Protein AF-A0A7S0MTF5-F1 (afdb_monomer)

Organism: NCBI:txid233186

Nearest PDB structures (foldseek):
  6c4k-assembly1_B  TM=4.631E-01  e=1.763E+00  Homo sapiens
  2vsh-assembly1_B  TM=5.149E-01  e=5.312E+00  Streptococcus pneumoniae
  8qc8-assembly2_D  TM=3.389E-01  e=4.996E+00  Paenarthrobacter ureafaciens

Secondary structure (DSSP, 8-state):
-----------------------------------------------------PPPPPPP------PPPPPPPP-----GGG---------PPP---EEEEEEE--HHHHHHHHTHHHHTTSHHHHHTTSHHHHHHHHHHHHHHTTT--PPPTTT-EEEEEEETTT--EEEEEE---SGGGGSTTTT-TT-S-SS-GGG----S-HHHHS--BTTB---EEEEEES--BTTB-TTS-HHHHHHHHHHTTT---SEEEEE-SS---HHHHHHHS-TTTTTTEEEE-SPPP-STT-TT-HHHHHHHH--TTSEEEEEE---

Foldseek 3Di:
DDDDDDDDYDDDDDDDDDDDDDDDDDDDDDDDDPDDPPPPPPDDDDDDDDDDDDDDDDDDDDDDDDDDDDPDDDDDDDDPPPPDDPDPPPPPPPFKAKAWDDKFAALVLCVCVVCVVPCVVPVLVVLVVCVVVLVVLLVLLVCLLVVRDDHDSNFWIWIWIATPPPRDIDIDTFGRPRPLSQASCLNPPPDPDNHDPSSGRDDLCQVVNQTDDPVDDAFEEEEAAAQPACQQDPNGRPNVCVVVSVVSSVHDHQAYAHEHCDDDDVCVRVVPDDPVCVVRYHYHNHHQDCDPPDPRHVVVVCVVPHDSNYHYHYHDDDD

Structure (mmCIF, N/CA/C/O backbone):
data_AF-A0A7S0MTF5-F1
#
_entry.id   AF-A0A7S0MTF5-F1
#
loop_
_atom_site.group_PDB
_atom_site.id
_atom_site.type_symbol
_atom_site.label_atom_id
_atom_site.label_alt_id
_atom_site.label_comp_id
_atom_site.label_asym_id
_atom_site.label_entity_id
_atom_site.label_seq_id
_atom_site.pdbx_PDB_ins_code
_atom_site.Cartn_x
_atom_site.Cartn_y
_atom_site.Cartn_z
_atom_site.occupancy
_atom_site.B_iso_or_equiv
_atom_site.auth_seq_id
_atom_site.auth_comp_id
_atom_site.auth_asym_id
_atom_site.auth_atom_id
_atom_site.pdbx_PDB_model_num
ATOM 1 N N . GLY A 1 1 ? -26.355 19.391 -62.857 1.00 40.41 1 GLY A N 1
ATOM 2 C CA . GLY A 1 1 ? -26.181 20.230 -64.056 1.00 40.41 1 GLY A CA 1
ATOM 3 C C . GLY A 1 1 ? -25.438 21.492 -63.674 1.00 40.41 1 GLY A C 1
ATOM 4 O O . GLY A 1 1 ? -25.658 21.986 -62.579 1.00 40.41 1 GLY A O 1
ATOM 5 N N . MET A 1 2 ? -24.555 21.958 -64.554 1.00 37.41 2 MET A N 1
ATOM 6 C CA . MET A 1 2 ? -23.872 23.265 -64.533 1.00 37.41 2 MET A CA 1
ATOM 7 C C . MET A 1 2 ? -24.877 24.436 -64.407 1.00 37.41 2 MET A C 1
ATOM 9 O O . MET A 1 2 ? -25.925 24.360 -65.042 1.00 37.41 2 MET A O 1
ATOM 13 N N . LEU A 1 3 ? -24.685 25.450 -63.541 1.00 37.62 3 LEU A N 1
ATOM 14 C CA . LEU A 1 3 ? -24.075 26.805 -63.744 1.00 37.62 3 LEU A CA 1
ATOM 15 C C . LEU A 1 3 ? -24.845 27.809 -62.815 1.00 37.62 3 LEU A C 1
ATOM 17 O O . LEU A 1 3 ? -25.847 27.373 -62.244 1.00 37.62 3 LEU A O 1
ATOM 21 N N . PRO A 1 4 ? -24.516 29.125 -62.687 1.00 60.38 4 PRO A N 1
ATOM 22 C CA . PRO A 1 4 ? -23.358 29.886 -63.185 1.00 60.38 4 PRO A CA 1
ATOM 23 C C . PRO A 1 4 ? -22.626 30.791 -62.155 1.00 60.38 4 PRO A C 1
ATOM 25 O O . PRO A 1 4 ? -23.078 31.053 -61.046 1.00 60.38 4 PRO A O 1
ATOM 28 N N . THR A 1 5 ? -21.503 31.353 -62.611 1.00 52.09 5 THR A N 1
ATOM 29 C CA . THR A 1 5 ? -20.713 32.453 -62.017 1.00 52.09 5 THR A CA 1
ATOM 30 C C . THR A 1 5 ? -20.996 33.824 -62.661 1.00 52.09 5 THR A C 1
ATOM 32 O O . THR A 1 5 ? -21.106 33.863 -63.883 1.00 52.09 5 THR A O 1
ATOM 35 N N . THR A 1 6 ? -20.886 34.936 -61.912 1.00 41.31 6 THR A N 1
ATOM 36 C CA . THR A 1 6 ? -20.426 36.290 -62.364 1.00 41.31 6 THR A CA 1
ATOM 37 C C . THR A 1 6 ? -20.108 37.153 -61.120 1.00 41.31 6 THR A C 1
ATOM 39 O O . THR A 1 6 ? -20.891 37.114 -60.181 1.00 41.31 6 THR A O 1
ATOM 42 N N . LYS A 1 7 ? -18.911 37.755 -60.943 1.00 38.19 7 LYS A N 1
ATOM 43 C CA . LYS A 1 7 ? -18.391 39.050 -61.488 1.00 38.19 7 LYS A CA 1
ATOM 44 C C . LYS A 1 7 ? -19.204 40.292 -61.036 1.00 38.19 7 LYS A C 1
ATOM 46 O O . LYS A 1 7 ? -20.419 40.232 -61.118 1.00 38.19 7 LYS A O 1
ATOM 51 N N . ASN A 1 8 ? -18.644 41.460 -60.661 1.00 34.56 8 ASN A N 1
ATOM 52 C CA . ASN A 1 8 ? -17.245 41.942 -60.552 1.00 34.56 8 ASN A CA 1
ATOM 53 C C . ASN A 1 8 ? -17.157 43.313 -59.808 1.00 34.56 8 ASN A C 1
ATOM 55 O O . ASN A 1 8 ? -18.096 44.095 -59.906 1.00 34.56 8 ASN A O 1
ATOM 59 N N . GLY A 1 9 ? -15.973 43.668 -59.268 1.00 30.77 9 GLY A N 1
ATOM 60 C CA . GLY A 1 9 ? -15.502 45.063 -59.044 1.00 30.77 9 GLY A CA 1
ATOM 61 C C . GLY A 1 9 ? -15.713 45.680 -57.641 1.00 30.77 9 GLY A C 1
ATOM 62 O O . GLY A 1 9 ? -16.618 45.267 -56.933 1.00 30.77 9 GLY A O 1
ATOM 63 N N . ALA A 1 10 ? -14.938 46.681 -57.182 1.00 33.41 10 ALA A N 1
ATOM 64 C CA . ALA A 1 10 ? -13.683 47.287 -57.680 1.00 33.41 10 ALA A CA 1
ATOM 65 C C . ALA A 1 10 ? -13.014 48.178 -56.582 1.00 33.41 10 ALA A C 1
ATOM 67 O O . ALA A 1 10 ? -13.648 48.445 -55.568 1.00 33.41 10 ALA A O 1
ATOM 68 N N . MET A 1 11 ? -11.807 48.717 -56.856 1.00 33.47 11 MET A N 1
ATOM 69 C CA . MET A 1 11 ? -10.988 49.658 -56.032 1.00 33.47 11 MET A CA 1
ATOM 70 C C . MET A 1 11 ? -10.240 49.041 -54.820 1.00 33.47 11 MET A C 1
ATOM 72 O O . MET A 1 11 ? -10.756 48.143 -54.174 1.00 33.47 11 MET A O 1
ATOM 76 N N . GLY A 1 12 ? -9.016 49.467 -54.458 1.00 30.56 12 GLY A N 1
ATOM 77 C CA . GLY A 1 12 ? -8.122 50.460 -55.082 1.00 30.56 12 GLY A CA 1
ATOM 78 C C . GLY A 1 12 ? -6.742 50.583 -54.385 1.00 30.56 12 GLY A C 1
ATOM 79 O O . GLY A 1 12 ? -6.582 50.164 -53.249 1.00 30.56 12 GLY A O 1
ATOM 80 N N . LEU A 1 13 ? -5.767 51.140 -55.118 1.00 32.72 13 LEU A N 1
ATOM 81 C CA . LEU A 1 13 ? -4.336 51.409 -54.829 1.00 32.72 13 LEU A CA 1
ATOM 82 C C . LEU A 1 13 ? -3.855 51.645 -53.371 1.00 32.72 13 LEU A C 1
ATOM 84 O O . LEU A 1 13 ? -4.470 52.392 -52.619 1.00 32.72 13 LEU A O 1
ATOM 88 N N . GLY A 1 14 ? -2.612 51.204 -53.090 1.00 30.36 14 GLY A N 1
ATOM 89 C CA . GLY A 1 14 ? -1.784 51.686 -51.967 1.00 30.36 14 GLY A CA 1
ATOM 90 C C . GLY A 1 14 ? -0.355 51.101 -51.901 1.00 30.36 14 GLY A C 1
ATOM 91 O O . GLY A 1 14 ? -0.141 50.077 -51.263 1.00 30.36 14 GLY A O 1
ATOM 92 N N . PHE A 1 15 ? 0.631 51.758 -52.534 1.00 30.20 15 PHE A N 1
ATOM 93 C CA . PHE A 1 15 ? 2.072 51.631 -52.196 1.00 30.20 15 PHE A CA 1
ATOM 94 C C .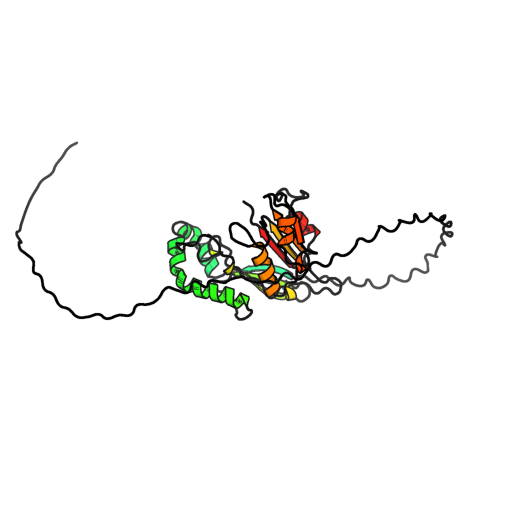 PHE A 1 15 ? 2.350 52.389 -50.856 1.00 30.20 15 PHE A C 1
ATOM 96 O O . PHE A 1 15 ? 1.457 53.088 -50.390 1.00 30.20 15 PHE A O 1
ATOM 103 N N . LEU A 1 16 ? 3.501 52.374 -50.158 1.00 29.88 16 LEU A N 1
ATOM 104 C CA . LEU A 1 16 ? 4.924 52.218 -50.520 1.00 29.88 16 LEU A CA 1
ATOM 105 C C . LEU A 1 16 ? 5.774 51.993 -49.225 1.00 29.88 16 LEU A C 1
ATOM 107 O O . LEU A 1 16 ? 5.382 52.506 -48.188 1.00 29.88 16 LEU A O 1
ATOM 111 N N . VAL A 1 17 ? 6.938 51.321 -49.324 1.00 29.31 17 VAL A N 1
ATOM 112 C CA . VAL A 1 17 ? 8.216 51.492 -48.552 1.00 29.31 17 VAL A CA 1
ATOM 113 C C . VAL A 1 17 ? 8.210 51.720 -47.014 1.00 29.31 17 VAL A C 1
ATOM 115 O O . VAL A 1 17 ? 7.578 52.623 -46.484 1.00 29.31 17 VAL A O 1
ATOM 118 N N . GLY A 1 18 ? 9.054 50.960 -46.297 1.00 28.09 18 GLY A N 1
ATOM 119 C CA . GLY A 1 18 ? 9.317 51.128 -44.853 1.00 28.09 18 GLY A CA 1
ATOM 120 C C . GLY A 1 18 ? 10.538 51.999 -44.502 1.00 28.09 18 GLY A C 1
ATOM 121 O O . GLY A 1 18 ? 11.214 52.528 -45.381 1.00 28.09 18 GLY A O 1
ATOM 122 N N . ALA A 1 19 ? 10.854 52.102 -43.204 1.00 28.81 19 ALA A N 1
ATOM 123 C CA . ALA A 1 19 ? 12.067 52.753 -42.697 1.00 28.81 19 ALA A CA 1
ATOM 124 C C . ALA A 1 19 ? 12.566 52.129 -41.377 1.00 28.81 19 ALA A C 1
ATOM 126 O O . ALA A 1 19 ? 11.789 51.606 -40.581 1.00 28.81 19 ALA A O 1
ATOM 127 N N . ILE A 1 20 ? 13.881 52.211 -41.171 1.00 33.41 20 ILE A N 1
ATOM 128 C CA . ILE A 1 20 ? 14.635 51.764 -39.989 1.00 33.41 20 ILE A CA 1
ATOM 129 C C . ILE A 1 20 ? 14.658 52.887 -38.940 1.00 33.41 20 ILE A C 1
ATOM 131 O O . ILE A 1 20 ? 14.814 54.046 -39.318 1.00 33.41 20 ILE A O 1
ATOM 135 N N . SER A 1 21 ? 14.636 52.564 -37.640 1.00 28.53 21 SER A N 1
ATOM 136 C CA . SER A 1 21 ? 15.358 53.365 -36.635 1.00 28.53 21 SER A CA 1
ATOM 137 C C . SER A 1 21 ? 15.678 52.566 -35.366 1.00 28.53 21 SER A C 1
ATOM 139 O O . SER A 1 21 ? 14.958 51.634 -35.011 1.00 28.53 21 SER A O 1
ATOM 141 N N . THR A 1 22 ? 16.767 52.941 -34.694 1.00 35.00 22 THR A N 1
ATOM 142 C CA . THR A 1 22 ? 17.455 52.167 -33.646 1.00 35.00 22 THR A CA 1
ATOM 143 C C . THR A 1 22 ? 17.743 53.044 -32.426 1.00 35.00 22 THR A C 1
ATOM 145 O O . THR A 1 22 ? 18.174 54.177 -32.607 1.00 35.00 22 THR A O 1
ATOM 148 N N . CYS A 1 23 ? 17.603 52.498 -31.210 1.00 25.69 23 CYS A N 1
ATOM 149 C CA . CYS A 1 23 ? 18.418 52.797 -30.012 1.00 25.69 23 CYS A CA 1
ATOM 150 C C . CYS A 1 23 ? 18.055 51.760 -28.919 1.00 25.69 23 CYS A C 1
ATOM 152 O O . CYS A 1 23 ? 16.872 51.554 -28.673 1.00 25.69 23 CYS A O 1
ATOM 154 N N . LEU A 1 24 ? 18.967 50.937 -28.368 1.00 32.72 24 LEU A N 1
ATOM 155 C CA . LEU A 1 24 ? 20.030 51.279 -27.390 1.00 32.72 24 LEU A CA 1
ATOM 156 C C . LEU A 1 24 ? 19.425 52.051 -26.200 1.00 32.72 24 LEU A C 1
ATOM 158 O O . LEU A 1 24 ? 18.904 53.138 -26.396 1.00 32.72 24 LEU A O 1
ATOM 162 N N . LEU A 1 25 ? 19.404 51.575 -24.953 1.00 29.69 25 LEU A N 1
ATOM 163 C CA . LEU A 1 25 ? 20.426 50.919 -24.112 1.00 29.69 25 LEU A CA 1
ATOM 164 C C . LEU A 1 25 ? 19.712 49.947 -23.119 1.00 29.69 25 LEU A C 1
ATOM 166 O O . LEU A 1 25 ? 18.500 50.055 -22.975 1.00 29.69 25 LEU A O 1
ATOM 170 N N . LEU A 1 26 ? 20.317 49.004 -22.375 1.00 27.89 26 LEU A N 1
ATOM 171 C CA . LEU A 1 26 ? 21.710 48.562 -22.146 1.00 27.89 26 LEU A CA 1
ATOM 172 C C . LEU A 1 26 ? 21.702 47.084 -21.637 1.00 27.89 26 LEU A C 1
ATOM 174 O O . LEU A 1 26 ? 20.641 46.507 -21.424 1.00 27.89 26 LEU A O 1
ATOM 178 N N . SER A 1 27 ? 22.875 46.492 -21.378 1.00 31.62 27 SER A N 1
ATOM 179 C CA . SER A 1 27 ? 23.091 45.307 -20.513 1.00 31.62 27 SER A CA 1
ATOM 180 C C . SER A 1 27 ? 24.159 45.681 -19.470 1.00 31.62 27 SER A C 1
ATOM 182 O O . SER A 1 27 ? 24.967 46.564 -19.772 1.00 31.62 27 SER A O 1
ATOM 184 N N . PRO A 1 28 ? 24.200 45.080 -18.263 1.00 43.66 28 PRO A N 1
ATOM 185 C CA . PRO A 1 28 ? 25.210 44.031 -18.064 1.00 43.66 28 PRO A CA 1
ATOM 186 C C . PRO A 1 28 ? 24.819 42.856 -17.141 1.00 43.66 28 PRO A C 1
ATOM 188 O O . PRO A 1 28 ? 24.126 43.021 -16.146 1.00 43.66 28 PRO A O 1
ATOM 191 N N . TYR A 1 29 ? 25.408 41.696 -17.452 1.00 30.03 29 TYR A N 1
ATOM 192 C CA . TYR A 1 29 ? 25.910 40.650 -16.543 1.00 30.03 29 TYR A CA 1
ATOM 193 C C . TYR A 1 29 ? 25.164 40.334 -15.228 1.00 30.03 29 TYR A C 1
ATOM 195 O O . TYR A 1 29 ? 25.362 41.004 -14.221 1.00 30.03 29 TYR A O 1
ATOM 203 N N . PHE A 1 30 ? 24.587 39.129 -15.169 1.00 30.73 30 PHE A N 1
ATOM 204 C CA . PHE A 1 30 ? 25.082 38.122 -14.219 1.00 30.73 30 PHE A CA 1
ATOM 205 C C . PHE A 1 30 ? 25.121 36.736 -14.883 1.00 30.73 30 PHE A C 1
ATOM 207 O O . PHE A 1 30 ? 24.139 36.270 -15.453 1.00 30.73 30 PHE A O 1
ATOM 214 N N . LEU A 1 31 ? 26.300 36.114 -14.847 1.00 32.94 31 LEU A N 1
ATOM 215 C CA . LEU A 1 31 ? 26.559 34.716 -15.207 1.00 32.94 31 LEU A CA 1
ATOM 216 C C . LEU A 1 31 ? 26.814 33.923 -13.911 1.00 32.94 31 LEU A C 1
ATOM 218 O O . LEU A 1 31 ? 27.098 34.535 -12.883 1.00 32.94 31 LEU A O 1
ATOM 222 N N . TYR A 1 32 ? 26.860 32.590 -14.035 1.00 33.84 32 TYR A N 1
ATOM 223 C CA . TYR A 1 32 ? 27.231 31.578 -13.024 1.00 33.84 32 TYR A CA 1
ATOM 224 C C . TYR A 1 32 ? 26.133 31.147 -12.016 1.00 33.84 32 TYR A C 1
ATOM 226 O O . TYR A 1 32 ? 25.388 31.988 -11.524 1.00 33.84 32 TYR A O 1
ATOM 234 N N . PRO A 1 33 ? 26.118 29.858 -11.597 1.00 41.88 33 PRO A N 1
ATOM 235 C CA . PRO A 1 33 ? 26.436 28.693 -12.437 1.00 41.88 33 PRO A CA 1
ATOM 236 C C . PRO A 1 33 ? 25.587 27.434 -12.201 1.00 41.88 33 PRO A C 1
ATOM 238 O O . PRO A 1 33 ? 25.188 27.099 -11.089 1.00 41.88 33 PRO A O 1
ATOM 241 N N . SER A 1 34 ? 25.503 26.616 -13.245 1.00 40.75 34 SER A N 1
ATOM 242 C CA . SER A 1 34 ? 25.328 25.171 -13.128 1.00 40.75 34 SER A CA 1
ATOM 243 C C . SER A 1 34 ? 26.665 24.491 -12.783 1.00 40.75 34 SER A C 1
ATOM 245 O O . SER A 1 34 ? 27.466 24.234 -13.676 1.00 40.75 34 SER A O 1
ATOM 247 N N . SER A 1 35 ? 26.901 24.171 -11.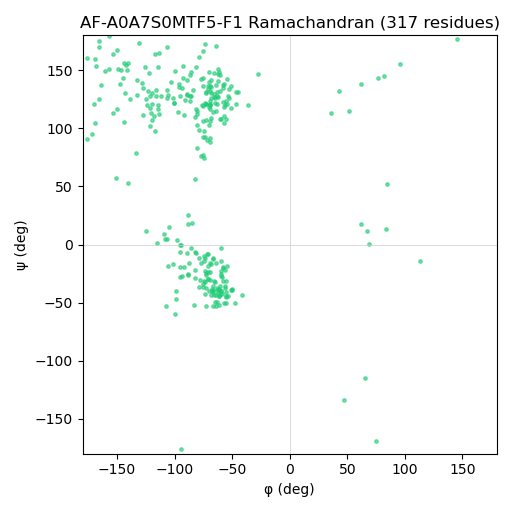502 1.00 34.03 35 SER A N 1
ATOM 248 C CA . SER A 1 35 ? 27.851 23.116 -11.087 1.00 34.03 35 SER A CA 1
ATOM 249 C C . SER A 1 35 ? 27.788 22.801 -9.581 1.00 34.03 35 SER A C 1
ATOM 251 O O . SER A 1 35 ? 28.512 23.408 -8.795 1.00 34.03 35 SER A O 1
ATOM 253 N N . ILE A 1 36 ? 27.016 21.784 -9.187 1.00 35.56 36 ILE A N 1
ATOM 254 C CA . ILE A 1 36 ? 27.388 20.904 -8.063 1.00 35.56 36 ILE A CA 1
ATOM 255 C C . ILE A 1 36 ? 27.156 19.462 -8.523 1.00 35.56 36 ILE A C 1
ATOM 257 O O . ILE A 1 36 ? 26.153 18.830 -8.208 1.00 35.56 36 ILE A O 1
ATOM 261 N N . ALA A 1 37 ? 28.107 18.946 -9.303 1.00 34.25 37 ALA A N 1
ATOM 262 C CA . ALA A 1 37 ? 28.309 17.508 -9.375 1.00 34.25 37 ALA A CA 1
ATOM 263 C C . ALA A 1 37 ? 28.989 17.101 -8.060 1.00 34.25 37 ALA A C 1
ATOM 265 O O . ALA A 1 37 ? 30.191 17.295 -7.889 1.00 34.25 37 ALA A O 1
ATOM 266 N N . GLY A 1 38 ? 28.194 16.622 -7.103 1.00 28.66 38 GLY A N 1
ATOM 267 C CA . GLY A 1 38 ? 28.700 16.055 -5.858 1.00 28.66 38 GLY A CA 1
ATOM 268 C C . GLY A 1 38 ? 29.350 14.705 -6.134 1.00 28.66 38 GLY A C 1
ATOM 269 O O . GLY A 1 38 ? 28.681 13.678 -6.098 1.00 28.66 38 GLY A O 1
ATOM 270 N N . GLU A 1 39 ? 30.648 14.710 -6.426 1.00 32.06 39 GLU A N 1
ATOM 271 C CA . GLU A 1 39 ? 31.458 13.502 -6.566 1.00 32.06 39 GLU A CA 1
ATOM 272 C C . GLU A 1 39 ? 31.618 12.834 -5.187 1.00 32.06 39 GLU A C 1
ATOM 274 O O . GLU A 1 39 ? 32.549 13.123 -4.433 1.00 32.06 39 GLU A O 1
ATOM 279 N N . ILE A 1 40 ? 30.669 11.963 -4.821 1.00 33.44 40 ILE A N 1
ATOM 280 C CA . ILE A 1 40 ? 30.758 11.152 -3.600 1.00 33.44 40 ILE A CA 1
ATOM 281 C C . ILE A 1 40 ? 31.804 10.059 -3.833 1.00 33.44 40 ILE A C 1
ATOM 283 O O . ILE A 1 40 ? 31.517 8.970 -4.334 1.00 33.44 40 ILE A O 1
ATOM 287 N N . THR A 1 41 ? 33.040 10.361 -3.449 1.00 30.95 41 THR A N 1
ATOM 288 C CA . THR A 1 41 ? 34.150 9.411 -3.415 1.00 30.95 41 THR A CA 1
ATOM 289 C C . THR A 1 41 ? 33.936 8.383 -2.301 1.00 30.95 41 THR A C 1
ATOM 291 O O . THR A 1 41 ? 34.336 8.563 -1.152 1.00 30.95 41 THR A O 1
ATOM 294 N N . HIS A 1 42 ? 33.301 7.262 -2.648 1.00 35.34 42 HIS A N 1
ATOM 295 C CA . HIS A 1 42 ? 33.187 6.092 -1.775 1.00 35.34 42 HIS A CA 1
ATOM 296 C C . HIS A 1 42 ? 34.521 5.326 -1.687 1.00 35.34 42 HIS A C 1
ATOM 298 O O . HIS A 1 42 ? 34.684 4.241 -2.238 1.00 35.34 42 HIS A O 1
ATOM 304 N N . ASP A 1 43 ? 35.475 5.895 -0.951 1.00 34.25 43 ASP A N 1
ATOM 305 C CA . ASP A 1 43 ? 36.752 5.268 -0.602 1.00 34.25 43 ASP A CA 1
ATOM 306 C C . ASP A 1 43 ? 37.115 5.729 0.827 1.00 34.25 43 ASP A C 1
ATOM 308 O O . ASP A 1 43 ? 37.430 6.886 1.075 1.00 34.25 43 ASP A O 1
ATOM 312 N N . THR A 1 44 ? 37.008 4.931 1.889 1.00 32.88 44 THR A N 1
ATOM 313 C CA . THR A 1 44 ? 37.719 3.663 2.078 1.00 32.88 44 THR A CA 1
ATOM 314 C C . THR A 1 44 ? 37.127 2.910 3.282 1.00 32.88 44 THR A C 1
ATOM 316 O O . THR A 1 44 ? 37.439 3.222 4.435 1.00 32.88 44 THR A O 1
ATOM 319 N N . PHE A 1 45 ? 36.331 1.854 3.070 1.00 33.41 45 PHE A N 1
ATOM 320 C CA . PHE A 1 45 ? 36.032 0.926 4.170 1.00 33.41 45 PHE A CA 1
ATOM 321 C C . PHE A 1 45 ? 37.201 -0.050 4.342 1.00 33.41 45 PHE A C 1
ATOM 323 O O . PHE A 1 45 ? 37.390 -0.987 3.563 1.00 33.41 45 PHE A O 1
ATOM 330 N N . LYS A 1 46 ? 38.027 0.197 5.365 1.00 34.66 46 LYS A N 1
ATOM 331 C CA . LYS A 1 46 ? 39.175 -0.653 5.708 1.00 34.66 46 LYS A CA 1
ATOM 332 C C . LYS A 1 46 ? 38.717 -2.094 5.938 1.00 34.66 46 LYS A C 1
ATOM 334 O O . LYS A 1 46 ? 37.964 -2.369 6.870 1.00 34.66 46 LYS A O 1
ATOM 339 N N . LYS A 1 47 ? 39.246 -3.024 5.136 1.00 37.28 47 LYS A N 1
ATOM 340 C CA . LYS A 1 47 ? 39.154 -4.464 5.402 1.00 37.28 47 LYS A CA 1
ATOM 341 C C . LYS A 1 47 ? 39.818 -4.767 6.748 1.00 37.28 47 LYS A C 1
ATOM 343 O O . LYS A 1 47 ? 41.043 -4.733 6.849 1.00 37.28 47 LYS A O 1
ATOM 348 N N . SER A 1 48 ? 39.015 -5.077 7.761 1.00 34.97 48 SER A N 1
ATOM 349 C CA . SER A 1 48 ? 39.502 -5.744 8.972 1.00 34.97 48 SER A CA 1
ATOM 350 C C . SER A 1 48 ? 39.705 -7.237 8.661 1.00 34.97 48 SER A C 1
ATOM 352 O O . SER A 1 48 ? 38.932 -7.788 7.871 1.00 34.97 48 SER A O 1
ATOM 354 N N . PRO A 1 49 ? 40.749 -7.901 9.188 1.00 40.12 49 PRO A N 1
ATOM 355 C CA . PRO A 1 49 ? 41.106 -9.249 8.760 1.00 40.12 49 PRO A CA 1
ATOM 356 C C . PRO A 1 49 ? 40.085 -10.300 9.207 1.00 40.12 49 PRO A C 1
ATOM 358 O O . PRO A 1 49 ? 39.603 -10.293 10.338 1.00 40.12 49 PRO A O 1
ATOM 361 N N . VAL A 1 50 ? 39.809 -11.247 8.308 1.00 36.19 50 VAL A N 1
ATOM 362 C CA . VAL A 1 50 ? 39.008 -12.443 8.587 1.00 36.19 50 VAL A CA 1
ATOM 363 C C . VAL A 1 50 ? 39.736 -13.299 9.622 1.00 36.19 50 VAL A C 1
ATOM 365 O O . VAL A 1 50 ? 40.800 -13.850 9.337 1.00 36.19 50 VAL A O 1
ATOM 368 N N . ALA A 1 51 ? 39.152 -13.442 10.810 1.00 37.31 51 ALA A N 1
ATOM 369 C CA . ALA A 1 51 ? 39.580 -14.452 11.765 1.00 37.31 51 ALA A CA 1
ATOM 370 C C . ALA A 1 51 ? 39.182 -15.839 11.236 1.00 37.31 51 ALA A C 1
ATOM 372 O O . ALA A 1 51 ? 37.999 -16.126 11.048 1.00 37.31 51 ALA A O 1
ATOM 373 N N . GLN A 1 52 ? 40.170 -16.701 10.993 1.00 37.31 52 GLN A N 1
ATOM 374 C CA . GLN A 1 52 ? 39.926 -18.114 10.718 1.00 37.31 52 GLN A CA 1
ATOM 375 C C . GLN A 1 52 ? 39.416 -18.783 11.998 1.00 37.31 52 GLN A C 1
ATOM 377 O O . GLN A 1 52 ? 40.186 -18.991 12.935 1.00 37.31 52 GLN A O 1
ATOM 382 N N . ILE A 1 53 ? 38.132 -19.140 12.035 1.00 39.47 53 ILE A N 1
ATOM 383 C CA . ILE A 1 53 ? 37.620 -20.069 13.044 1.00 39.47 53 ILE A CA 1
ATOM 384 C C . ILE A 1 53 ? 37.962 -21.479 12.560 1.00 39.47 53 ILE A C 1
ATOM 386 O O . ILE A 1 53 ? 37.510 -21.913 11.500 1.00 39.47 53 ILE A O 1
ATOM 390 N N . ALA A 1 54 ? 38.829 -22.156 13.312 1.00 37.34 54 ALA A N 1
ATOM 391 C CA . ALA A 1 54 ? 39.203 -23.540 13.057 1.00 37.34 54 ALA A CA 1
ATOM 392 C C . ALA A 1 54 ? 37.995 -24.470 13.258 1.00 37.34 54 ALA A C 1
ATOM 394 O O . ALA A 1 54 ? 37.127 -24.202 14.086 1.00 37.34 54 ALA A O 1
ATOM 395 N N . GLY A 1 55 ? 37.937 -25.555 12.484 1.00 39.62 55 GLY A N 1
ATOM 396 C CA . GLY A 1 55 ? 36.794 -26.464 12.500 1.00 39.62 55 GLY A CA 1
ATOM 397 C C . GLY A 1 55 ? 36.684 -27.269 13.794 1.00 39.62 55 GLY A C 1
ATOM 398 O O . GLY A 1 55 ? 37.670 -27.842 14.259 1.00 39.62 55 GLY A O 1
ATOM 399 N N . GLU A 1 56 ? 35.464 -27.379 14.313 1.00 38.16 56 GLU A N 1
ATOM 400 C CA . GLU A 1 56 ? 35.108 -28.365 15.331 1.00 38.16 56 GLU A CA 1
ATOM 401 C C . GLU A 1 56 ? 34.474 -29.600 14.676 1.00 38.16 56 GLU A C 1
ATOM 403 O O . GLU A 1 56 ? 33.692 -29.512 13.727 1.00 38.16 56 GLU A O 1
ATOM 408 N N . SER A 1 57 ? 34.876 -30.772 15.164 1.00 48.88 57 SER A N 1
ATOM 409 C CA . SER A 1 57 ? 34.462 -32.079 14.649 1.00 48.88 57 SER A CA 1
ATOM 410 C C . SER A 1 57 ? 33.024 -32.409 15.080 1.00 48.88 57 SER A C 1
ATOM 412 O O . SER A 1 57 ? 32.666 -32.103 16.220 1.00 48.88 57 SER A O 1
ATOM 414 N N . PRO A 1 58 ? 32.195 -33.071 14.248 1.00 46.28 58 PRO A N 1
ATOM 415 C CA . PRO A 1 58 ? 30.847 -33.455 14.652 1.00 46.28 58 PRO A CA 1
ATOM 416 C C . PRO A 1 58 ? 30.884 -34.453 15.818 1.00 46.28 58 PRO A C 1
ATOM 418 O O . PRO A 1 58 ? 31.451 -35.544 15.714 1.00 46.28 58 PRO A O 1
ATOM 421 N N . ALA A 1 59 ? 30.254 -34.079 16.933 1.00 41.66 59 ALA A N 1
ATOM 422 C CA . ALA A 1 59 ? 30.074 -34.960 18.079 1.00 41.66 59 ALA A CA 1
ATOM 423 C C . ALA A 1 59 ? 29.197 -36.167 17.702 1.00 41.66 59 ALA A C 1
ATOM 425 O O . ALA A 1 59 ? 28.182 -36.030 17.017 1.00 41.66 59 ALA A O 1
ATOM 426 N N . ALA A 1 60 ? 29.589 -37.358 18.158 1.00 44.47 60 ALA A N 1
ATOM 427 C CA . ALA A 1 60 ? 28.878 -38.591 17.848 1.00 44.47 60 ALA A CA 1
ATOM 428 C C . ALA A 1 60 ? 27.465 -38.595 18.455 1.00 44.47 60 ALA A C 1
ATOM 430 O O . ALA A 1 60 ? 27.289 -38.438 19.664 1.00 44.47 60 ALA A O 1
ATOM 431 N N . MET A 1 61 ? 26.463 -38.828 17.608 1.00 39.03 61 MET A N 1
ATOM 432 C CA . MET A 1 61 ? 25.062 -38.941 18.004 1.00 39.03 61 MET A CA 1
ATOM 433 C C . MET A 1 61 ? 24.853 -40.247 18.787 1.00 39.03 61 MET A C 1
ATOM 435 O O . MET A 1 61 ? 24.813 -41.330 18.202 1.00 39.03 61 MET A O 1
ATOM 439 N N . GLN A 1 62 ? 24.752 -40.164 20.117 1.00 49.06 62 GLN A N 1
ATOM 440 C CA . GLN A 1 62 ? 24.429 -41.328 20.944 1.00 49.06 62 GLN A CA 1
ATOM 441 C C . GLN A 1 62 ? 22.979 -41.761 20.707 1.00 49.06 62 GLN A C 1
ATOM 443 O O . GLN A 1 62 ? 22.037 -41.011 20.960 1.00 49.06 62 GLN A O 1
ATOM 448 N N . VAL A 1 63 ? 22.809 -42.998 20.241 1.00 45.97 63 VAL A N 1
ATOM 449 C CA . VAL A 1 63 ? 21.504 -43.655 20.139 1.00 45.97 63 VAL A CA 1
ATOM 450 C C . VAL A 1 63 ? 21.050 -44.028 21.549 1.00 45.97 63 VAL A C 1
ATOM 452 O O . VAL A 1 63 ? 21.596 -44.949 22.155 1.00 45.97 63 VAL A O 1
ATOM 455 N N . LEU A 1 64 ? 20.055 -43.310 22.072 1.00 48.53 64 LEU A N 1
ATOM 456 C CA . LEU A 1 64 ? 19.390 -43.671 23.322 1.00 48.53 64 LEU A CA 1
ATOM 457 C C . LEU A 1 64 ? 18.571 -44.950 23.114 1.00 48.53 64 LEU A C 1
ATOM 459 O O . LEU A 1 64 ? 17.703 -45.013 22.243 1.00 48.53 64 LEU A O 1
ATOM 463 N N . SER A 1 65 ? 18.852 -45.974 23.917 1.00 56.03 65 SER A N 1
ATOM 464 C CA . SER A 1 65 ? 18.078 -47.214 23.948 1.00 56.03 65 SER A CA 1
ATOM 465 C C . SER A 1 65 ? 16.688 -46.965 24.531 1.00 56.03 65 SER A C 1
ATOM 467 O O . SER A 1 65 ? 16.569 -46.399 25.615 1.00 56.03 65 SER A O 1
ATOM 469 N N . SER A 1 66 ? 15.647 -47.437 23.849 1.00 52.59 66 SER A N 1
ATOM 470 C CA . SER A 1 66 ? 14.272 -47.399 24.348 1.00 52.59 66 SER A CA 1
ATOM 471 C C . SER A 1 66 ? 14.103 -48.302 25.573 1.00 52.59 66 SER A C 1
ATOM 473 O O . SER A 1 66 ? 14.194 -49.527 25.449 1.00 52.59 66 SER A O 1
ATOM 475 N N . GLU A 1 67 ? 13.821 -47.716 26.735 1.00 66.12 67 GLU A N 1
ATOM 476 C CA . GLU A 1 67 ? 13.375 -48.470 27.909 1.00 66.12 67 GLU A CA 1
ATOM 477 C C . GLU A 1 67 ? 11.947 -49.020 27.703 1.00 66.12 67 GLU A C 1
ATOM 479 O O . GLU A 1 67 ? 11.147 -48.416 26.979 1.00 66.12 67 GLU A O 1
ATOM 484 N N . PRO A 1 68 ? 11.610 -50.183 28.293 1.00 61.72 68 PRO A N 1
ATOM 485 C CA . PRO A 1 68 ? 10.282 -50.772 28.169 1.00 61.72 68 PRO A CA 1
ATOM 486 C C . PRO A 1 68 ? 9.221 -49.933 28.894 1.00 61.72 68 PRO A C 1
ATOM 488 O O . PRO A 1 68 ? 9.402 -49.521 30.036 1.00 61.72 68 PRO A O 1
ATOM 491 N N . ILE A 1 69 ? 8.086 -49.725 28.225 1.00 62.78 69 ILE A N 1
ATOM 492 C CA . ILE A 1 69 ? 6.940 -48.980 28.758 1.00 62.78 69 ILE A CA 1
ATOM 493 C C . ILE A 1 69 ? 6.284 -49.786 29.889 1.00 62.78 69 ILE A C 1
ATOM 495 O O . ILE A 1 69 ? 5.824 -50.908 29.670 1.00 62.78 69 ILE A O 1
ATOM 499 N N . ASP A 1 70 ? 6.224 -49.191 31.080 1.00 69.56 70 ASP A N 1
ATOM 500 C CA . ASP A 1 70 ? 5.553 -49.739 32.265 1.00 69.56 70 ASP A CA 1
ATOM 501 C C . ASP A 1 70 ? 4.033 -49.879 32.004 1.00 69.56 70 ASP A C 1
ATOM 503 O O . ASP A 1 70 ? 3.411 -48.915 31.531 1.00 69.56 70 ASP A O 1
ATOM 507 N N . PRO A 1 71 ? 3.401 -51.051 32.233 1.00 68.19 71 PRO A N 1
ATOM 508 C CA . PRO A 1 71 ? 1.964 -51.229 32.035 1.00 68.19 71 PRO A CA 1
ATOM 509 C C . PRO A 1 71 ? 1.140 -50.207 32.826 1.00 68.19 71 PRO A C 1
ATOM 511 O O . PRO A 1 71 ? 1.223 -50.110 34.049 1.00 68.19 71 PRO A O 1
ATOM 514 N N . SER A 1 72 ? 0.295 -49.464 32.107 1.00 66.94 72 SER A N 1
ATOM 515 C CA . SER A 1 72 ? -0.503 -48.379 32.678 1.00 66.94 72 SER A CA 1
ATOM 516 C C . SER A 1 72 ? -1.385 -48.858 33.843 1.00 66.94 72 SER A C 1
ATOM 518 O O . SER A 1 72 ? -2.012 -49.918 33.735 1.00 66.94 72 SER A O 1
ATOM 520 N N . PRO A 1 73 ? -1.487 -48.083 34.941 1.00 72.81 73 PRO A N 1
ATOM 521 C CA . PRO A 1 73 ? -2.290 -48.470 36.095 1.00 72.81 73 PRO A CA 1
ATOM 522 C C . PRO A 1 73 ? -3.776 -48.614 35.724 1.00 72.81 73 PRO A C 1
ATOM 524 O O . PRO A 1 73 ? -4.270 -47.897 34.847 1.00 72.81 73 PRO A O 1
ATOM 527 N N . PRO A 1 74 ? -4.516 -49.522 36.389 1.00 68.69 74 PRO A N 1
ATOM 528 C CA . PRO A 1 74 ? -5.918 -49.768 36.083 1.00 68.69 74 PRO A CA 1
ATOM 529 C C . PRO A 1 74 ? -6.761 -48.505 36.287 1.00 68.69 74 PRO A C 1
ATOM 531 O O . PRO A 1 74 ? -6.678 -47.834 37.316 1.00 68.69 74 PRO A O 1
ATOM 534 N N . MET A 1 75 ? -7.594 -48.212 35.288 1.00 59.81 75 MET A N 1
ATOM 535 C CA . MET A 1 75 ? -8.453 -47.033 35.233 1.00 59.81 75 MET A CA 1
ATOM 536 C C . MET A 1 75 ? -9.433 -47.022 36.416 1.00 59.81 75 MET A C 1
ATOM 538 O O . MET A 1 75 ? -10.369 -47.821 36.468 1.00 59.81 75 MET A O 1
ATOM 542 N N . GLN A 1 76 ? -9.215 -46.123 37.379 1.00 70.88 76 GLN A N 1
ATOM 543 C CA . GLN A 1 76 ? -10.131 -45.946 38.503 1.00 70.88 76 GLN A CA 1
ATOM 544 C C . GLN A 1 76 ? -11.409 -45.254 38.021 1.00 70.88 76 GLN A C 1
ATOM 546 O O . GLN A 1 76 ? -11.367 -44.144 37.491 1.00 70.88 76 GLN A O 1
ATOM 551 N N . VAL A 1 77 ? -12.550 -45.915 38.214 1.00 66.75 77 VAL A N 1
ATOM 552 C CA . VAL A 1 77 ? -13.867 -45.354 37.901 1.00 66.75 77 VAL A CA 1
ATOM 553 C C . VAL A 1 77 ? -14.222 -44.332 38.979 1.00 66.75 77 VAL A C 1
ATOM 555 O O . VAL A 1 77 ? -14.527 -44.699 40.113 1.00 66.75 77 VAL A O 1
ATOM 558 N N . ILE A 1 78 ? -14.162 -43.047 38.629 1.00 65.94 78 ILE A N 1
ATOM 559 C CA . ILE A 1 78 ? -14.575 -41.954 39.515 1.00 65.94 78 ILE A CA 1
ATOM 560 C C . ILE A 1 78 ? -16.114 -41.955 39.602 1.00 65.94 78 ILE A C 1
ATOM 562 O O . ILE A 1 78 ? -16.765 -41.992 38.554 1.00 65.94 78 ILE A O 1
ATOM 566 N N . PRO A 1 79 ? -16.718 -41.912 40.807 1.00 72.62 79 PRO A N 1
ATOM 567 C CA . PRO A 1 79 ? -18.167 -41.806 40.958 1.00 72.62 79 PRO A CA 1
ATOM 568 C C . PRO A 1 79 ? -18.733 -40.559 40.266 1.00 72.62 79 PRO A C 1
ATOM 570 O O . PRO A 1 79 ? -18.226 -39.452 40.450 1.00 72.62 79 PRO A O 1
ATOM 573 N N . SER A 1 80 ? -19.827 -40.737 39.525 1.00 64.38 80 SER A N 1
ATOM 574 C CA . SER A 1 80 ? -20.561 -39.694 38.785 1.00 64.38 80 SER A CA 1
ATOM 575 C C . SER A 1 80 ? -21.107 -38.553 39.650 1.00 64.38 80 SER A C 1
ATOM 577 O O . SER A 1 80 ? -21.507 -37.513 39.135 1.00 64.38 80 SER A O 1
ATOM 579 N N . ASP A 1 81 ? -21.122 -38.753 40.962 1.00 65.50 81 ASP A N 1
ATOM 580 C CA . ASP A 1 81 ? -21.899 -37.965 41.915 1.00 65.50 81 ASP A CA 1
ATOM 581 C C . ASP A 1 81 ? -21.053 -36.834 42.544 1.00 65.50 81 ASP A C 1
ATOM 583 O O . ASP A 1 81 ? -21.540 -36.059 43.362 1.00 65.50 81 ASP A O 1
ATOM 587 N N . LEU A 1 82 ? -19.776 -36.741 42.145 1.00 54.09 82 LEU A N 1
ATOM 588 C CA . LEU A 1 82 ? -18.812 -35.694 42.510 1.00 54.09 82 LEU A CA 1
ATOM 589 C C . LEU A 1 82 ? -18.557 -34.691 41.368 1.00 54.09 82 LEU A C 1
ATOM 591 O O . LEU A 1 82 ? -17.579 -33.944 41.404 1.00 54.09 82 LEU A O 1
ATOM 595 N N . ILE A 1 83 ? -19.418 -34.668 40.346 1.00 62.19 83 ILE A N 1
ATOM 596 C CA . ILE A 1 83 ? -19.366 -33.660 39.282 1.00 62.19 83 ILE A CA 1
ATOM 597 C C . ILE A 1 83 ? -19.930 -32.345 39.841 1.00 62.19 83 ILE A C 1
ATOM 599 O O . ILE A 1 83 ? -21.137 -32.107 39.829 1.00 62.19 83 ILE A O 1
ATOM 603 N N . ASP A 1 84 ? -19.019 -31.523 40.363 1.00 67.62 84 ASP A N 1
ATOM 604 C CA . ASP A 1 84 ? -19.245 -30.140 40.798 1.00 67.62 84 ASP A CA 1
ATOM 605 C C . ASP A 1 84 ? -20.032 -29.369 39.711 1.00 67.62 84 ASP A C 1
ATOM 607 O O . ASP A 1 84 ? -19.671 -29.483 38.531 1.00 67.62 84 ASP A O 1
ATOM 611 N N . PRO A 1 85 ? -21.121 -28.633 40.036 1.00 69.06 85 PRO A N 1
ATOM 612 C CA . PRO A 1 85 ? -21.847 -27.816 39.064 1.00 69.06 85 PRO A CA 1
ATOM 613 C C . PRO A 1 85 ? -20.887 -26.974 38.226 1.00 69.06 85 PRO A C 1
ATOM 615 O O . PRO A 1 85 ? -20.130 -26.169 38.765 1.00 69.06 85 PRO A O 1
ATOM 618 N N . SER A 1 86 ? -20.950 -27.184 36.905 1.00 69.31 86 SER A N 1
ATOM 619 C CA . SER A 1 86 ? -20.007 -26.670 35.910 1.00 69.31 86 SER A CA 1
ATOM 620 C C . SER A 1 86 ? -19.504 -25.267 36.265 1.00 69.31 86 SER A C 1
ATOM 622 O O . SER A 1 86 ? -20.338 -24.356 36.355 1.00 69.31 86 SER A O 1
ATOM 624 N N . PRO A 1 87 ? -18.182 -25.061 36.448 1.00 73.75 87 PRO A N 1
ATOM 625 C CA . PRO A 1 87 ? -17.659 -23.750 36.805 1.00 73.75 87 PRO A CA 1
ATOM 626 C C . PRO A 1 87 ? -18.140 -22.717 35.780 1.00 73.75 87 PRO A C 1
ATOM 628 O O . PRO A 1 87 ? -18.250 -23.049 34.592 1.00 73.75 87 PRO A O 1
ATOM 631 N N . PRO A 1 88 ? -18.463 -21.484 36.218 1.00 73.94 88 PRO A N 1
ATOM 632 C CA . PRO A 1 88 ? -19.050 -20.477 35.348 1.00 73.94 88 PRO A CA 1
ATOM 633 C C . PRO A 1 88 ? -18.184 -20.326 34.105 1.00 73.94 88 PRO A C 1
ATOM 635 O O . PRO A 1 88 ? -16.975 -20.119 34.218 1.00 73.94 88 PRO A O 1
ATOM 638 N N . ILE A 1 89 ? -18.809 -20.469 32.931 1.00 71.00 89 ILE A N 1
ATOM 639 C CA . ILE A 1 89 ? -18.120 -20.392 31.644 1.00 71.00 89 ILE A CA 1
ATOM 640 C C . ILE A 1 89 ? -17.424 -19.034 31.594 1.00 71.00 89 ILE A C 1
ATOM 642 O O . ILE A 1 89 ? -18.075 -18.003 31.412 1.00 71.00 89 ILE A O 1
ATOM 646 N N . LEU A 1 90 ? -16.103 -19.049 31.780 1.00 69.38 90 LEU A N 1
ATOM 647 C CA . LEU A 1 90 ? -15.242 -17.901 31.550 1.00 69.38 90 LEU A CA 1
ATOM 648 C C . LEU A 1 90 ? -15.503 -17.467 30.114 1.00 69.38 90 LEU A C 1
ATOM 650 O O . LEU A 1 90 ? -15.154 -18.185 29.175 1.00 69.38 90 LEU A O 1
ATOM 654 N N . GLN A 1 91 ? -16.181 -16.328 29.956 1.00 68.19 91 GLN A N 1
ATOM 655 C CA . GLN A 1 91 ? -16.391 -15.732 28.648 1.00 68.19 91 GLN A CA 1
ATOM 656 C C . GLN A 1 91 ? -15.007 -15.520 28.048 1.00 68.19 91 GLN A C 1
ATOM 658 O O . GLN A 1 91 ? -14.220 -14.727 28.568 1.00 68.19 91 GLN A O 1
ATOM 663 N N . VAL A 1 92 ? -14.696 -16.298 27.008 1.00 62.22 92 VAL A N 1
ATOM 664 C CA . VAL A 1 92 ? -13.425 -16.191 26.296 1.00 62.22 92 VAL A CA 1
ATOM 665 C C . VAL A 1 92 ? -13.312 -14.731 25.864 1.00 62.22 92 VAL A C 1
ATOM 667 O O . VAL A 1 92 ? -14.234 -14.261 25.193 1.00 62.22 92 VAL A O 1
ATOM 670 N N . PRO A 1 93 ? -12.267 -13.994 26.288 1.00 63.62 93 PRO A N 1
ATOM 671 C CA . PRO A 1 93 ? -12.186 -12.566 26.031 1.00 63.62 93 PRO A CA 1
ATOM 672 C C . PRO A 1 93 ? -12.275 -12.335 24.527 1.00 63.62 93 PRO A C 1
ATOM 674 O O . PRO A 1 93 ? -11.462 -12.858 23.761 1.00 63.62 93 PRO A O 1
ATOM 677 N N . THR A 1 94 ? -13.311 -11.606 24.114 1.00 74.31 94 THR A N 1
ATOM 678 C CA . THR A 1 94 ? -13.617 -11.369 22.707 1.00 74.31 94 THR A CA 1
ATOM 679 C C . THR A 1 94 ? -12.411 -10.706 22.059 1.00 74.31 94 THR A C 1
ATOM 681 O O . THR A 1 94 ? -11.965 -9.655 22.521 1.00 74.31 94 THR A O 1
ATOM 684 N N . ILE A 1 95 ? -11.858 -11.322 21.012 1.00 81.62 95 ILE A N 1
ATOM 685 C CA . ILE A 1 95 ? -10.710 -10.747 20.310 1.00 81.62 95 ILE A CA 1
ATOM 686 C C . ILE A 1 95 ? -11.196 -9.495 19.580 1.00 81.62 95 ILE A C 1
ATOM 688 O O . ILE A 1 95 ? -11.929 -9.564 18.589 1.00 81.62 95 ILE A O 1
ATOM 692 N N . CYS A 1 96 ? -10.806 -8.344 20.119 1.00 80.50 96 CYS A N 1
ATOM 693 C CA . CYS A 1 96 ? -11.020 -7.053 19.491 1.00 80.50 96 CYS A CA 1
ATOM 694 C C . CYS A 1 96 ? -10.306 -7.033 18.141 1.00 80.50 96 CYS A C 1
ATOM 696 O O . CYS A 1 96 ? -9.243 -7.624 17.996 1.00 80.50 96 CYS A O 1
ATOM 698 N N . HIS A 1 97 ? -10.869 -6.342 17.162 1.00 83.62 97 HIS A N 1
ATOM 699 C CA . HIS A 1 97 ? -10.220 -6.099 15.879 1.00 83.62 97 HIS A CA 1
ATOM 700 C C . HIS A 1 97 ? -10.767 -4.813 15.267 1.00 83.62 97 HIS A C 1
ATOM 702 O O . HIS A 1 97 ? -11.808 -4.299 15.688 1.00 83.62 97 HIS A O 1
ATOM 708 N N . TRP A 1 98 ? -10.056 -4.286 14.277 1.00 84.88 98 TRP A N 1
ATOM 709 C CA . TRP A 1 98 ? -10.492 -3.112 13.537 1.00 84.88 98 TRP A CA 1
ATOM 710 C C . TRP A 1 98 ? -11.282 -3.555 12.315 1.00 84.88 98 TRP A C 1
ATOM 712 O O . TRP A 1 98 ? -10.760 -4.152 11.377 1.00 84.88 98 TRP A O 1
ATOM 722 N N . LYS A 1 99 ? -12.580 -3.281 12.348 1.00 88.00 99 LYS A N 1
ATOM 723 C CA . LYS A 1 99 ? -13.511 -3.574 11.269 1.00 88.00 99 LYS A CA 1
ATOM 724 C C . LYS A 1 99 ? -13.510 -2.408 10.288 1.00 88.00 99 LYS A C 1
ATOM 726 O O . LYS A 1 99 ? -13.731 -1.267 10.685 1.00 88.00 99 LYS A O 1
ATOM 731 N N . PHE A 1 100 ? -13.315 -2.693 9.003 1.00 91.50 100 PHE A N 1
ATOM 732 C CA . PHE A 1 100 ? -13.552 -1.709 7.949 1.00 91.50 100 PHE A CA 1
ATOM 733 C C . PHE A 1 100 ? -15.034 -1.302 7.924 1.00 91.50 100 PHE A C 1
ATOM 735 O O . PHE A 1 100 ? -15.918 -2.160 7.855 1.00 91.50 100 PHE A O 1
ATOM 742 N N . VAL A 1 101 ? -15.300 0.004 7.988 1.00 95.62 101 VAL A N 1
ATOM 743 C CA . VAL A 1 101 ? -16.654 0.574 7.964 1.00 95.62 101 VAL A CA 1
ATOM 744 C C . VAL A 1 101 ? -16.986 1.079 6.567 1.00 95.62 101 VAL A C 1
ATOM 746 O O . VAL A 1 101 ? -17.959 0.631 5.964 1.00 95.62 101 VAL A O 1
ATOM 749 N N . GLN A 1 102 ? -16.199 2.033 6.061 1.00 97.31 102 GLN A N 1
ATOM 750 C CA . GLN A 1 102 ? -16.500 2.735 4.817 1.00 97.31 102 GLN A CA 1
ATOM 751 C C . GLN A 1 102 ? -15.254 3.404 4.218 1.00 97.31 102 GLN A C 1
ATOM 753 O O . GLN A 1 102 ? -14.360 3.856 4.934 1.00 97.31 102 GLN A O 1
ATOM 758 N N . PHE A 1 103 ? -15.233 3.502 2.888 1.00 96.75 103 PHE A N 1
ATOM 759 C CA . PHE A 1 103 ? -14.343 4.372 2.124 1.00 96.75 103 PHE A CA 1
ATOM 760 C C . PHE A 1 103 ? -15.061 5.681 1.775 1.00 96.75 103 PHE A C 1
ATOM 762 O O . PHE A 1 103 ? -16.216 5.668 1.338 1.00 96.75 103 PHE A O 1
ATOM 769 N N . TYR A 1 104 ? -14.367 6.802 1.943 1.00 97.62 104 TYR A N 1
ATOM 770 C CA . TYR A 1 104 ? -14.818 8.133 1.563 1.00 97.62 104 TYR A CA 1
ATOM 771 C C . TYR A 1 104 ? -13.836 8.712 0.539 1.00 97.62 104 TYR A C 1
ATOM 773 O O . TYR A 1 104 ? -12.734 9.110 0.932 1.00 97.62 104 TYR A O 1
ATOM 781 N N . PRO A 1 105 ? -14.219 8.797 -0.747 1.00 97.31 105 PRO A N 1
ATOM 782 C CA . PRO A 1 105 ? -13.415 9.501 -1.730 1.00 97.31 105 PRO A CA 1
ATOM 783 C C . PRO A 1 105 ? -13.423 11.006 -1.434 1.00 97.31 105 PRO A C 1
ATOM 785 O O . PRO A 1 105 ? -14.455 11.572 -1.028 1.00 97.31 105 PRO A O 1
ATOM 788 N N . SER A 1 106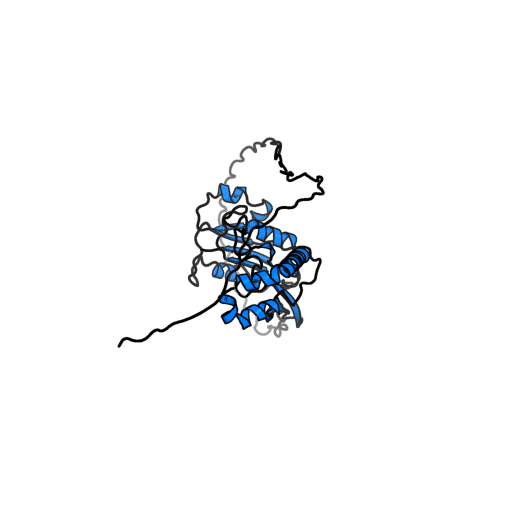 ? -12.267 11.641 -1.624 1.00 96.88 106 SER A N 1
ATOM 789 C CA . SER A 1 106 ? -12.063 13.079 -1.449 1.00 96.88 106 SER A CA 1
ATOM 790 C C . SER A 1 106 ? -12.891 13.908 -2.436 1.00 96.88 106 SER A C 1
ATOM 792 O O . SER A 1 106 ? -13.518 13.377 -3.358 1.00 96.88 106 SER A O 1
ATOM 794 N N . ALA A 1 107 ? -12.925 15.230 -2.249 1.00 96.19 107 ALA A N 1
ATOM 795 C CA . ALA A 1 107 ? -13.565 16.118 -3.223 1.00 96.19 107 ALA A CA 1
ATOM 796 C C . ALA A 1 107 ? -12.876 16.027 -4.598 1.00 96.19 107 ALA A C 1
ATOM 798 O O . ALA A 1 107 ? -13.552 15.995 -5.626 1.00 96.19 107 ALA A O 1
ATOM 799 N N . TYR A 1 108 ? -11.548 15.911 -4.594 1.00 94.62 108 TYR A N 1
ATOM 800 C CA . TYR A 1 108 ? -10.723 15.700 -5.774 1.00 94.62 108 TYR A CA 1
ATOM 801 C C . TYR A 1 108 ? -11.015 14.363 -6.472 1.00 94.62 108 TYR A C 1
ATOM 803 O O . TYR A 1 108 ? -11.288 14.352 -7.671 1.00 94.62 108 TYR A O 1
ATOM 811 N N . GLU A 1 109 ? -11.044 13.243 -5.740 1.00 95.62 109 GLU A N 1
ATOM 812 C CA . GLU A 1 109 ? -11.343 11.933 -6.336 1.00 95.62 109 GLU A CA 1
ATOM 813 C C . GLU A 1 109 ? -12.752 11.908 -6.948 1.00 95.62 109 GLU A C 1
ATOM 815 O O . GLU A 1 109 ? -12.920 11.484 -8.091 1.00 95.62 109 GLU A O 1
ATOM 820 N N . LYS A 1 110 ? -13.751 12.450 -6.234 1.00 96.88 110 LYS A N 1
ATOM 821 C CA . LYS A 1 110 ? -15.134 12.564 -6.730 1.00 96.88 110 LYS A CA 1
ATOM 822 C C . LYS A 1 110 ? -15.232 13.381 -8.011 1.00 96.88 110 LYS A C 1
ATOM 824 O O . LYS A 1 110 ? -15.935 12.982 -8.932 1.00 96.88 110 LYS A O 1
ATOM 829 N N . TYR A 1 111 ? -14.516 14.504 -8.096 1.00 95.00 111 TYR A N 1
ATOM 830 C CA . TYR A 1 111 ? -14.487 15.312 -9.314 1.00 95.00 111 TYR A CA 1
ATOM 831 C C . TYR A 1 111 ? -14.047 14.479 -10.528 1.00 95.00 111 TYR A C 1
ATOM 833 O O . TYR A 1 111 ? -14.704 14.525 -11.571 1.00 95.00 111 TYR A O 1
ATOM 841 N N . TRP A 1 112 ? -12.996 13.670 -10.378 1.00 94.56 112 TRP A N 1
ATOM 842 C CA . TRP A 1 112 ? -12.512 12.792 -11.441 1.00 94.56 112 TRP A CA 1
ATOM 843 C C . TRP A 1 112 ? -13.477 11.645 -11.763 1.00 94.56 112 TRP A C 1
ATOM 845 O O . TRP A 1 112 ? -13.732 11.396 -12.944 1.00 94.56 112 TRP A O 1
ATOM 855 N N . THR A 1 113 ? -14.059 10.974 -10.760 1.00 95.75 113 THR A N 1
ATOM 856 C CA . THR A 1 113 ? -15.010 9.872 -11.001 1.00 95.75 113 THR A CA 1
ATOM 857 C C . THR A 1 113 ? -16.298 10.351 -11.660 1.00 95.75 113 THR A C 1
ATOM 859 O O . THR A 1 113 ? -16.765 9.730 -12.615 1.00 95.75 113 THR A O 1
ATOM 862 N N . ASP A 1 114 ? -16.849 11.475 -11.202 1.00 97.12 114 ASP A N 1
ATOM 863 C CA . ASP A 1 114 ? -18.143 11.990 -11.661 1.00 97.12 114 ASP A CA 1
ATOM 864 C C . ASP A 1 114 ? -18.058 12.563 -13.087 1.00 97.12 114 ASP A C 1
ATOM 866 O O . ASP A 1 114 ? -19.050 12.579 -13.816 1.00 97.12 114 ASP A O 1
ATOM 870 N N . ASN A 1 115 ? -16.864 12.994 -13.517 1.00 95.69 115 ASN A N 1
ATOM 871 C CA . ASN A 1 115 ? -16.624 13.594 -14.833 1.00 95.69 115 ASN A CA 1
ATOM 872 C C . ASN A 1 115 ? -15.826 12.691 -15.793 1.00 95.69 115 ASN A C 1
ATOM 874 O O . ASN A 1 115 ? -15.458 13.145 -16.881 1.00 95.69 115 ASN A O 1
ATOM 878 N N . VAL A 1 116 ? -15.589 11.417 -15.448 1.00 95.12 116 VAL A N 1
ATOM 879 C CA . VAL A 1 116 ? -14.706 10.497 -16.197 1.00 95.12 116 VAL A CA 1
ATOM 880 C C . VAL A 1 116 ? -15.006 10.441 -17.701 1.00 95.12 116 VAL A C 1
ATOM 882 O O . VAL A 1 116 ? -14.083 10.462 -18.510 1.00 95.12 116 VAL A O 1
ATOM 885 N N . VAL A 1 117 ? -16.285 10.471 -18.097 1.00 95.50 117 VAL A N 1
ATOM 886 C CA . VAL A 1 117 ? -16.718 10.428 -19.510 1.00 95.50 117 VAL A CA 1
ATOM 887 C C . VAL A 1 117 ? -16.175 11.609 -20.324 1.00 95.50 117 VAL A C 1
ATOM 889 O O . VAL A 1 117 ? -15.836 11.445 -21.499 1.00 95.50 117 VAL A O 1
ATOM 892 N N . THR A 1 118 ? -16.080 12.782 -19.697 1.00 94.69 118 THR A N 1
ATOM 893 C CA . THR A 1 118 ? -15.542 14.012 -20.286 1.00 94.69 118 THR A CA 1
ATOM 894 C C . THR A 1 118 ? -14.019 14.021 -20.193 1.00 94.69 118 THR A C 1
ATOM 896 O O . THR A 1 118 ? -13.347 14.194 -21.211 1.00 94.69 118 THR A O 1
ATOM 899 N N . LEU A 1 119 ? -13.483 13.792 -18.988 1.00 92.19 119 LEU A N 1
ATOM 900 C CA . LEU A 1 119 ? -12.064 13.971 -18.673 1.00 92.19 119 LEU A CA 1
ATOM 901 C C . LEU A 1 119 ? -11.156 12.935 -19.348 1.00 92.19 119 LEU A C 1
ATOM 903 O O . LEU A 1 119 ? -10.040 13.279 -19.722 1.00 92.19 119 LEU A O 1
ATOM 907 N N . GLN A 1 120 ? -11.633 11.708 -19.596 1.00 92.50 120 GLN A N 1
ATOM 908 C CA . GLN A 1 120 ? -10.854 10.653 -20.271 1.00 92.50 120 GLN A CA 1
ATOM 909 C C . GLN A 1 120 ? -10.320 11.051 -21.662 1.00 92.50 120 GLN A C 1
ATOM 911 O O . GLN A 1 120 ? -9.359 10.455 -22.139 1.00 92.50 120 GLN A O 1
ATOM 916 N N . ASN A 1 121 ? -10.934 12.042 -22.322 1.00 93.56 121 ASN A N 1
ATOM 917 C CA . ASN A 1 121 ? -10.538 12.477 -23.665 1.00 93.56 121 ASN A CA 1
ATOM 918 C C . ASN A 1 121 ? -9.346 13.450 -23.659 1.00 93.56 121 ASN A C 1
ATOM 920 O O . ASN A 1 121 ? -8.674 13.576 -24.679 1.00 93.56 121 ASN A O 1
ATOM 924 N N . ASP A 1 122 ? -9.096 14.140 -22.541 1.00 92.75 122 ASP A N 1
ATOM 925 C CA . ASP A 1 122 ? -7.977 15.079 -22.386 1.00 92.75 122 ASP A CA 1
ATOM 926 C C . ASP A 1 122 ? -7.509 15.145 -20.922 1.00 92.75 122 ASP A C 1
ATOM 928 O O . ASP A 1 122 ? -7.503 16.187 -20.259 1.00 92.75 122 ASP A O 1
ATOM 932 N N . VAL A 1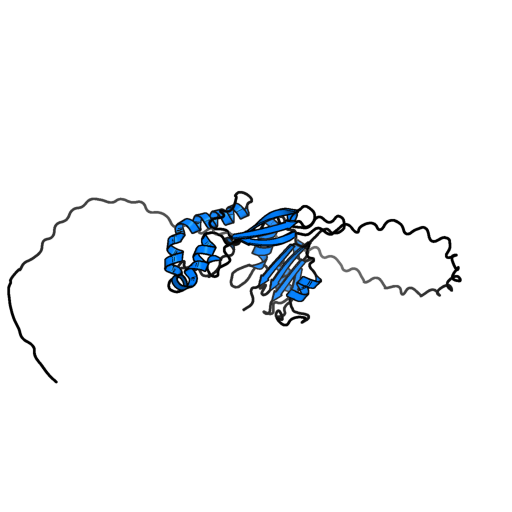 123 ? -7.134 13.972 -20.402 1.00 91.19 123 VAL A N 1
ATOM 933 C CA . VAL A 1 123 ? -6.723 13.785 -19.002 1.00 91.19 123 VAL A CA 1
ATOM 934 C C . VAL A 1 123 ? -5.552 14.709 -18.642 1.00 91.19 123 VAL A C 1
ATOM 936 O O . VAL A 1 123 ? -5.490 15.250 -17.539 1.00 91.19 123 VAL A O 1
ATOM 939 N N . CYS A 1 124 ? -4.643 14.946 -19.595 1.00 90.56 124 CYS A N 1
ATOM 940 C CA . CYS A 1 124 ? -3.487 15.805 -19.379 1.00 90.56 124 CYS A CA 1
ATOM 941 C C . CYS A 1 124 ? -3.818 17.297 -19.377 1.00 90.56 124 CYS A C 1
ATOM 943 O O . CYS A 1 124 ? -3.207 18.017 -18.588 1.00 90.56 124 CYS A O 1
ATOM 945 N N . ALA A 1 125 ? -4.751 17.804 -20.191 1.00 91.94 125 ALA A N 1
ATOM 946 C CA . ALA A 1 125 ? -5.148 19.206 -20.055 1.00 91.94 125 ALA A CA 1
ATOM 947 C C . ALA A 1 125 ? -5.852 19.476 -18.721 1.00 91.94 125 ALA A C 1
ATOM 949 O O . ALA A 1 125 ? -5.699 20.572 -18.189 1.00 91.94 125 ALA A O 1
ATOM 950 N N . GLU A 1 126 ? -6.586 18.507 -18.161 1.00 91.25 126 GLU A N 1
ATOM 951 C CA . GLU A 1 126 ? -7.190 18.663 -16.833 1.00 91.25 126 GLU A CA 1
ATOM 952 C C . GLU A 1 126 ? -6.138 18.602 -15.720 1.00 91.25 126 GLU A C 1
ATOM 954 O O . GLU A 1 126 ? -6.014 19.553 -14.952 1.00 91.25 126 GLU A O 1
ATOM 959 N N . SER A 1 127 ? -5.307 17.553 -15.688 1.00 88.94 127 SER A N 1
ATOM 960 C CA . SER A 1 127 ? -4.257 17.390 -14.670 1.00 88.94 127 SER A CA 1
ATOM 961 C C . SER A 1 127 ? -3.294 18.581 -14.619 1.00 88.94 127 SER A C 1
ATOM 963 O O . SER A 1 127 ? -2.895 19.010 -13.540 1.00 88.94 127 SER A O 1
ATOM 965 N N . ASN A 1 128 ? -2.948 19.165 -15.772 1.00 88.81 128 ASN A N 1
ATOM 966 C CA . ASN A 1 128 ? -2.053 20.324 -15.830 1.00 88.81 128 ASN A CA 1
ATOM 967 C C . ASN A 1 128 ? -2.673 21.620 -15.270 1.00 88.81 128 ASN A C 1
ATOM 969 O O . ASN A 1 128 ? -1.926 22.551 -14.977 1.00 88.81 128 ASN A O 1
ATOM 973 N N . LYS A 1 129 ? -4.001 21.717 -15.085 1.00 90.25 129 LYS A N 1
ATOM 974 C CA . LYS A 1 129 ? -4.624 22.880 -14.412 1.00 90.25 129 LYS A CA 1
ATOM 975 C C . LYS A 1 129 ? -4.338 22.899 -12.913 1.00 90.25 129 LYS A C 1
ATOM 977 O O . LYS A 1 129 ? -4.283 23.972 -12.326 1.00 90.25 129 LYS A O 1
ATOM 982 N N . GLN A 1 130 ? -4.162 21.720 -12.321 1.00 87.56 130 GLN A N 1
ATOM 983 C CA . GLN A 1 130 ? -3.985 21.517 -10.883 1.00 87.56 130 GLN A CA 1
ATOM 984 C C . GLN A 1 130 ? -2.508 21.463 -10.475 1.00 87.56 130 GLN A C 1
ATOM 986 O O . GLN A 1 130 ? -2.212 21.329 -9.297 1.00 87.56 130 GLN A O 1
ATOM 991 N N . ILE A 1 131 ? -1.561 21.590 -11.414 1.00 85.44 131 ILE A N 1
ATOM 992 C CA . ILE A 1 131 ? -0.138 21.307 -11.156 1.00 85.44 131 ILE A CA 1
ATOM 993 C C . ILE A 1 131 ? 0.496 22.164 -10.043 1.00 85.44 131 ILE A C 1
ATOM 995 O O . ILE A 1 131 ? 1.419 21.710 -9.380 1.00 85.44 131 ILE A O 1
ATOM 999 N N . LEU A 1 132 ? -0.022 23.372 -9.799 1.00 85.81 132 LEU A N 1
ATOM 1000 C CA . LEU A 1 132 ? 0.418 24.223 -8.684 1.00 85.81 132 LEU A CA 1
ATOM 1001 C C . LEU A 1 132 ? -0.101 23.728 -7.323 1.00 85.81 132 LEU A C 1
ATOM 1003 O O . LEU A 1 132 ? 0.568 23.901 -6.313 1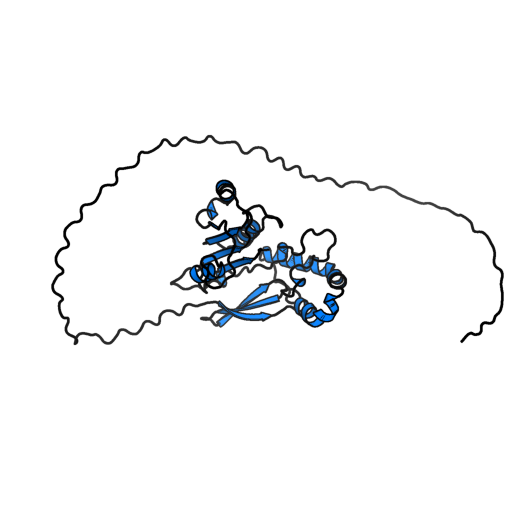.00 85.81 132 LEU A O 1
ATOM 1007 N N . GLU A 1 133 ? -1.281 23.109 -7.299 1.00 91.00 133 GLU A N 1
ATOM 1008 C CA . GLU A 1 133 ? -1.864 22.486 -6.104 1.00 91.00 133 GLU A CA 1
ATOM 1009 C C . GLU A 1 133 ? -1.159 21.150 -5.812 1.00 91.00 133 GLU A C 1
ATOM 1011 O O . GLU A 1 133 ? -0.914 20.804 -4.663 1.00 91.00 133 GLU A O 1
ATOM 1016 N N . VAL A 1 134 ? -0.742 20.427 -6.857 1.00 89.31 134 VAL A N 1
ATOM 1017 C CA . VAL A 1 134 ? -0.001 19.162 -6.745 1.00 89.31 134 VAL A CA 1
ATOM 1018 C C . VAL A 1 134 ? 1.278 19.292 -5.911 1.00 89.31 134 VAL A C 1
ATOM 1020 O O . VAL A 1 134 ? 1.558 18.402 -5.111 1.00 89.31 134 VAL A O 1
ATOM 1023 N N . GLU A 1 135 ? 2.043 20.378 -6.053 1.00 88.88 135 GLU A N 1
ATOM 1024 C CA . GLU A 1 135 ? 3.252 20.604 -5.243 1.00 88.88 135 GLU A CA 1
ATOM 1025 C C . GLU A 1 135 ? 2.921 20.692 -3.738 1.00 88.88 135 GLU A C 1
ATOM 1027 O O . GLU A 1 135 ? 3.621 20.102 -2.914 1.00 88.88 135 GLU A O 1
ATOM 1032 N N . GLU A 1 136 ? 1.808 21.341 -3.379 1.00 91.44 136 GLU A N 1
ATOM 1033 C CA . GLU A 1 136 ? 1.282 21.399 -2.006 1.00 91.44 136 GLU A CA 1
ATOM 1034 C C . GLU A 1 136 ? 0.798 20.018 -1.527 1.00 91.44 136 GLU A C 1
ATOM 1036 O O . GLU A 1 136 ? 1.054 19.622 -0.389 1.00 91.44 136 GLU A O 1
ATOM 1041 N N . TRP A 1 137 ? 0.163 19.224 -2.395 1.00 92.25 137 TRP A N 1
ATOM 1042 C CA . TRP A 1 137 ? -0.299 17.875 -2.045 1.00 92.25 137 TRP A CA 1
ATOM 1043 C C . TRP A 1 137 ? 0.865 16.912 -1.796 1.00 92.25 137 TRP A C 1
ATOM 1045 O O . TRP A 1 137 ? 0.814 16.124 -0.853 1.00 92.25 137 TRP A O 1
ATOM 1055 N N . MET A 1 138 ? 1.925 16.992 -2.605 1.00 90.25 138 MET A N 1
ATOM 1056 C CA . MET A 1 138 ? 3.159 16.232 -2.393 1.00 90.25 138 MET A CA 1
ATOM 1057 C C . MET A 1 138 ? 3.843 16.650 -1.089 1.00 90.25 138 MET A C 1
ATOM 1059 O O . MET A 1 138 ? 4.221 15.783 -0.302 1.00 90.25 138 MET A O 1
ATOM 1063 N N . ALA A 1 139 ? 3.922 17.956 -0.809 1.00 90.31 139 ALA A N 1
ATOM 1064 C CA . ALA A 1 139 ? 4.451 18.461 0.455 1.00 90.31 139 ALA A CA 1
ATOM 1065 C C . ALA A 1 139 ? 3.644 17.949 1.661 1.00 90.31 139 ALA A C 1
ATOM 1067 O O . ALA A 1 139 ? 4.237 17.536 2.654 1.00 90.31 139 ALA A O 1
ATOM 1068 N N . HIS A 1 140 ? 2.312 17.878 1.572 1.00 90.94 140 HIS A N 1
ATOM 1069 C CA . HIS A 1 140 ? 1.481 17.266 2.612 1.00 90.94 140 HIS A CA 1
ATOM 1070 C C . HIS A 1 140 ? 1.678 15.746 2.729 1.00 90.94 140 HIS A C 1
ATOM 1072 O O . HIS A 1 140 ? 1.703 15.226 3.846 1.00 90.94 140 HIS A O 1
ATOM 1078 N N . ALA A 1 141 ? 1.848 15.016 1.621 1.00 89.38 141 ALA A N 1
ATOM 1079 C CA . ALA A 1 141 ? 2.164 13.587 1.654 1.00 89.38 141 ALA A CA 1
ATOM 1080 C C . ALA A 1 141 ? 3.516 13.336 2.355 1.00 89.38 141 ALA A C 1
ATOM 1082 O O . ALA A 1 141 ? 3.593 12.492 3.255 1.00 89.38 141 ALA A O 1
ATOM 1083 N N . GLU A 1 142 ? 4.543 14.134 2.049 1.00 87.50 142 GLU A N 1
ATOM 1084 C CA . GLU A 1 142 ? 5.867 14.085 2.682 1.00 87.50 142 GLU A CA 1
ATOM 1085 C C . GLU A 1 142 ? 5.858 14.582 4.144 1.00 87.50 142 GLU A C 1
ATOM 1087 O O . GLU A 1 142 ? 6.467 13.967 5.017 1.00 87.50 142 GLU A O 1
ATOM 1092 N N . ALA A 1 143 ? 5.115 15.638 4.479 1.00 86.69 143 ALA A N 1
ATOM 1093 C CA . ALA A 1 143 ? 4.957 16.101 5.861 1.00 86.69 143 ALA A CA 1
ATOM 1094 C C . ALA A 1 143 ? 4.181 15.080 6.709 1.00 86.69 143 ALA A C 1
ATOM 1096 O O . ALA A 1 143 ? 4.521 14.827 7.876 1.00 86.69 143 ALA A O 1
ATOM 1097 N N . SER A 1 144 ? 3.196 14.401 6.106 1.00 82.56 144 SER A N 1
ATOM 1098 C CA . SER A 1 144 ? 2.596 13.209 6.699 1.00 82.56 144 SER A CA 1
ATOM 1099 C C . SER A 1 144 ? 3.666 12.143 6.908 1.00 82.56 144 SER A C 1
ATOM 1101 O O . SER A 1 144 ? 3.705 11.573 7.992 1.00 82.56 144 SER A O 1
ATOM 1103 N N . ALA A 1 145 ? 4.612 11.957 5.974 1.00 75.56 145 ALA A N 1
ATOM 1104 C CA . ALA A 1 145 ? 5.757 11.051 6.107 1.00 75.56 145 ALA A CA 1
ATOM 1105 C C . ALA A 1 145 ? 6.701 11.372 7.297 1.00 75.56 145 ALA A C 1
ATOM 1107 O O . ALA A 1 145 ? 7.598 10.580 7.591 1.00 75.56 145 ALA A O 1
ATOM 1108 N N . GLN A 1 146 ? 6.449 12.450 8.052 1.00 76.56 146 GLN A N 1
ATOM 1109 C CA . GLN A 1 146 ? 7.190 12.827 9.259 1.00 76.56 146 GLN A CA 1
ATOM 1110 C C . GLN A 1 146 ? 6.308 13.014 10.519 1.00 76.56 146 GLN A C 1
ATOM 1112 O O . GLN A 1 146 ? 6.801 13.504 11.535 1.00 76.56 146 GLN A O 1
ATOM 1117 N N . LYS A 1 147 ? 5.023 12.609 10.494 1.00 72.88 147 LYS A N 1
ATOM 1118 C CA . LYS A 1 147 ? 3.997 12.856 11.545 1.00 72.88 147 LYS A CA 1
ATOM 1119 C C . LYS A 1 147 ? 3.663 14.338 11.800 1.00 72.88 147 LYS A C 1
ATOM 1121 O O . LYS A 1 147 ? 3.128 14.652 12.864 1.00 72.88 147 LYS A O 1
ATOM 1126 N N . GLN A 1 148 ? 4.004 15.251 10.892 1.00 63.12 148 GLN A N 1
ATOM 1127 C CA . GLN A 1 148 ? 3.978 16.688 11.196 1.00 63.12 148 GLN A CA 1
ATOM 1128 C C . GLN A 1 148 ? 2.631 17.365 10.926 1.00 63.12 148 GLN A C 1
ATOM 1130 O O . GLN A 1 148 ? 2.329 18.358 11.584 1.00 63.12 148 GLN A O 1
ATOM 1135 N N . GLU A 1 149 ? 1.809 16.832 10.019 1.00 75.31 149 GLU A N 1
ATOM 1136 C CA . GLU A 1 149 ? 0.635 17.555 9.523 1.00 75.31 149 GLU A CA 1
ATOM 1137 C C . GLU A 1 149 ? -0.610 16.678 9.320 1.00 75.31 149 GLU A C 1
ATOM 1139 O O . GLU A 1 149 ? -0.531 15.457 9.158 1.00 75.31 149 GLU A O 1
ATOM 1144 N N . ALA A 1 150 ? -1.781 17.321 9.353 1.00 84.81 150 ALA A N 1
ATOM 1145 C CA . ALA A 1 150 ? -3.052 16.719 8.975 1.00 84.81 150 ALA A CA 1
ATOM 1146 C C . ALA A 1 150 ? -3.241 16.812 7.455 1.00 84.81 150 ALA A C 1
ATOM 1148 O O . ALA A 1 150 ? -3.074 17.877 6.871 1.00 84.81 150 ALA A O 1
ATOM 1149 N N . LEU A 1 151 ? -3.630 15.705 6.824 1.00 90.50 151 LEU A N 1
ATOM 1150 C CA . LEU A 1 151 ? -3.841 15.656 5.379 1.00 90.50 151 LEU A CA 1
ATOM 1151 C C . LEU A 1 151 ? -5.156 16.359 4.983 1.00 90.50 151 LEU A C 1
ATOM 1153 O O . LEU A 1 151 ? -6.179 16.134 5.639 1.00 90.50 151 LEU A O 1
ATOM 1157 N N . PRO A 1 152 ? -5.171 17.183 3.918 1.00 93.62 152 PRO A N 1
ATOM 1158 C CA . PRO A 1 152 ? -6.371 17.897 3.490 1.00 93.62 152 PRO A CA 1
ATOM 1159 C C . PRO A 1 152 ? -7.439 16.954 2.908 1.00 93.62 152 PRO A C 1
ATOM 1161 O O . PRO A 1 152 ? -7.229 16.314 1.876 1.00 93.62 152 PRO A O 1
ATOM 1164 N N . GLU A 1 153 ? -8.631 16.924 3.521 1.00 94.75 153 GLU A N 1
ATOM 1165 C CA . GLU A 1 153 ? -9.768 16.085 3.079 1.00 94.75 153 GLU A CA 1
ATOM 1166 C C . GLU A 1 153 ? -10.321 16.448 1.685 1.00 94.75 153 GLU A C 1
ATOM 1168 O O . GLU A 1 153 ? -11.068 15.677 1.077 1.00 94.75 153 GLU A O 1
ATOM 1173 N N . SER A 1 154 ? -9.983 17.632 1.167 1.00 95.25 154 SER A N 1
ATOM 1174 C CA . SER A 1 154 ? -10.281 18.021 -0.215 1.00 95.25 154 SER A CA 1
ATOM 1175 C C . SER A 1 154 ? -9.539 17.145 -1.226 1.00 95.25 154 SER A C 1
ATOM 1177 O O . SER A 1 154 ? -10.092 16.864 -2.288 1.00 95.25 154 SER A O 1
ATOM 1179 N N . VAL A 1 155 ? -8.335 16.684 -0.878 1.00 94.25 155 VAL A N 1
ATOM 1180 C CA . VAL A 1 155 ? -7.406 15.975 -1.766 1.00 94.25 155 VAL A CA 1
ATOM 1181 C C . VAL A 1 155 ? -7.333 14.499 -1.414 1.00 94.25 155 VAL A C 1
ATOM 1183 O O . VAL A 1 155 ? -7.561 13.661 -2.281 1.00 94.25 155 VAL A O 1
ATOM 1186 N N . PHE A 1 156 ? -7.065 14.167 -0.151 1.00 95.31 156 PHE A N 1
ATOM 1187 C CA . PHE A 1 156 ? -6.811 12.793 0.273 1.00 95.31 156 PHE A CA 1
ATOM 1188 C C . PHE A 1 156 ? -8.099 12.076 0.656 1.00 95.31 156 PHE A C 1
ATOM 1190 O O . PHE A 1 156 ? -8.909 12.565 1.450 1.00 95.31 156 PHE A O 1
ATOM 1197 N N . SER A 1 157 ? -8.283 10.898 0.070 1.00 96.06 157 SER A N 1
ATOM 1198 C CA . SER A 1 157 ? -9.393 10.007 0.381 1.00 96.06 157 SER A CA 1
ATOM 1199 C C . SER A 1 157 ? -9.141 9.317 1.721 1.00 96.06 157 SER A C 1
ATOM 1201 O O . SER A 1 157 ? -8.040 9.381 2.274 1.00 96.06 157 SER A O 1
ATOM 1203 N N . LYS A 1 158 ? -10.162 8.678 2.299 1.00 95.56 158 LYS A N 1
ATOM 1204 C CA . LYS A 1 158 ? -10.009 8.028 3.607 1.00 95.56 158 LYS A CA 1
ATOM 1205 C C . LYS A 1 158 ? -10.805 6.745 3.783 1.00 95.56 158 LYS A C 1
ATOM 1207 O O . LYS A 1 158 ? -11.958 6.638 3.368 1.00 95.56 158 LYS A O 1
ATOM 1212 N N . PHE A 1 159 ? -10.201 5.795 4.481 1.00 94.12 159 PHE A N 1
ATOM 1213 C CA . PHE A 1 159 ? -10.876 4.652 5.077 1.00 94.12 159 PHE A CA 1
ATOM 1214 C C . PHE A 1 159 ? -11.269 4.978 6.518 1.00 94.12 159 PHE A C 1
ATOM 1216 O O . PHE A 1 159 ? -10.530 5.643 7.245 1.00 94.12 159 PHE A O 1
ATOM 1223 N N . VAL A 1 160 ? -12.423 4.484 6.951 1.00 93.06 160 VAL A N 1
ATOM 1224 C CA . VAL A 1 160 ? -12.864 4.552 8.345 1.00 93.06 160 VAL A CA 1
ATOM 1225 C C . VAL A 1 160 ? -12.977 3.142 8.902 1.00 93.06 160 VAL A C 1
ATOM 1227 O O . VAL A 1 160 ? -13.560 2.256 8.271 1.00 93.06 160 VAL A O 1
ATOM 1230 N N . PHE A 1 161 ? -12.420 2.956 10.094 1.00 90.31 161 PHE A N 1
ATOM 1231 C CA . PHE A 1 161 ? -12.408 1.705 10.837 1.00 90.31 161 PHE A CA 1
ATOM 1232 C C . PHE A 1 161 ? -13.064 1.886 12.206 1.00 90.31 161 PHE A C 1
ATOM 1234 O O . PHE A 1 161 ? -12.946 2.945 12.822 1.00 90.31 161 PHE A O 1
ATOM 1241 N N . GLU A 1 162 ? -13.713 0.832 12.688 1.00 90.88 162 GLU A N 1
ATOM 1242 C CA . GLU A 1 162 ? -14.355 0.748 14.001 1.00 90.88 162 GLU A CA 1
ATOM 1243 C C . GLU A 1 162 ? -13.709 -0.382 14.808 1.00 90.88 162 GLU A C 1
ATOM 1245 O O . GLU A 1 162 ? -13.576 -1.508 14.321 1.00 90.88 162 GLU A O 1
ATOM 1250 N N . ASN A 1 163 ? -13.313 -0.104 16.048 1.00 87.81 163 ASN A N 1
ATOM 1251 C CA . ASN A 1 163 ? -12.847 -1.128 16.975 1.00 87.81 163 ASN A CA 1
ATOM 1252 C C . ASN A 1 163 ? -14.043 -1.919 17.525 1.00 87.81 163 ASN A C 1
ATOM 1254 O O . ASN A 1 163 ? -14.905 -1.359 18.204 1.00 87.81 163 ASN A O 1
ATOM 1258 N N . THR A 1 164 ? -14.075 -3.232 17.292 1.00 86.44 164 THR A N 1
ATOM 1259 C CA . THR A 1 164 ? -15.230 -4.081 17.639 1.00 86.44 164 THR A CA 1
ATOM 1260 C C . THR A 1 164 ? -15.504 -4.246 19.137 1.00 86.44 164 THR A C 1
ATOM 1262 O O . THR A 1 164 ? -16.583 -4.714 19.495 1.00 86.44 164 THR A O 1
ATOM 1265 N N . CYS A 1 165 ? -14.575 -3.853 20.012 1.00 84.44 165 CYS A N 1
ATOM 1266 C CA . CYS A 1 165 ? -14.757 -3.878 21.466 1.00 84.44 165 CYS A CA 1
ATOM 1267 C C . CYS A 1 165 ? -15.136 -2.517 22.057 1.00 84.44 165 CYS A C 1
ATOM 1269 O O . CYS A 1 165 ? -15.934 -2.461 22.991 1.00 84.44 165 CYS A O 1
ATOM 1271 N N . THR A 1 166 ? -14.532 -1.429 21.571 1.00 87.25 166 THR A N 1
ATOM 1272 C CA . THR A 1 166 ? -14.685 -0.091 22.171 1.00 87.25 166 THR A CA 1
ATOM 1273 C C . THR A 1 166 ? -15.654 0.814 21.415 1.00 87.25 166 THR A C 1
ATOM 1275 O O . THR A 1 166 ? -16.079 1.825 21.969 1.00 87.25 166 THR A O 1
ATOM 1278 N N . GLY A 1 167 ? -15.986 0.491 20.159 1.00 90.00 167 GLY A N 1
ATOM 1279 C CA . GLY A 1 167 ? -16.682 1.406 19.248 1.00 90.00 167 GLY A CA 1
ATOM 1280 C C . GLY A 1 167 ? -15.838 2.624 18.849 1.00 90.00 167 GLY A C 1
ATOM 1281 O O . GLY A 1 167 ? -16.368 3.588 18.303 1.00 90.00 167 GLY A O 1
ATOM 1282 N N . GLU A 1 168 ? -14.531 2.619 19.146 1.00 90.19 168 GLU A N 1
ATOM 1283 C CA . GLU A 1 168 ? -13.617 3.688 18.743 1.00 90.19 168 GLU A CA 1
ATOM 1284 C C . GLU A 1 168 ? -13.536 3.755 17.217 1.00 90.19 168 GLU A C 1
ATOM 1286 O O . GLU A 1 168 ? -13.326 2.739 16.553 1.00 90.19 168 GLU A O 1
ATOM 1291 N N . ILE A 1 169 ? -13.684 4.962 16.671 1.00 91.19 169 ILE A N 1
ATOM 1292 C CA . ILE A 1 169 ? -13.593 5.223 15.237 1.00 91.19 169 ILE A CA 1
ATOM 1293 C C . ILE A 1 169 ? -12.226 5.819 14.919 1.00 91.19 169 ILE A C 1
ATOM 1295 O O . ILE A 1 169 ? -11.844 6.848 15.478 1.00 91.19 169 ILE A O 1
ATOM 1299 N N . VAL A 1 170 ? -11.513 5.207 13.975 1.00 88.94 170 VAL A N 1
ATOM 1300 C CA . VAL A 1 170 ? -10.234 5.709 13.467 1.00 88.94 170 VAL A CA 1
ATOM 1301 C C . VAL A 1 170 ? -10.302 5.894 11.957 1.00 88.94 170 VAL A C 1
ATOM 1303 O O . VAL A 1 170 ? -10.706 5.006 11.209 1.00 88.94 170 VAL A O 1
ATOM 1306 N N . THR A 1 171 ? -9.839 7.058 11.518 1.00 90.81 171 THR A N 1
ATOM 1307 C CA . THR A 1 171 ? -9.641 7.395 10.109 1.00 90.81 171 THR A CA 1
ATOM 1308 C C . THR A 1 171 ? -8.237 6.984 9.658 1.00 90.81 171 THR A C 1
ATOM 1310 O O . THR A 1 171 ? -7.257 7.127 10.398 1.00 90.81 171 THR A O 1
ATOM 1313 N N . ASP A 1 172 ? -8.126 6.486 8.432 1.00 89.62 172 ASP A N 1
ATOM 1314 C CA . ASP A 1 172 ? -6.872 6.369 7.697 1.00 89.62 172 ASP A CA 1
ATOM 1315 C C . ASP A 1 172 ? -6.965 7.140 6.392 1.00 89.62 172 ASP A C 1
ATOM 1317 O O . ASP A 1 172 ? -7.915 6.935 5.643 1.00 89.62 172 ASP A O 1
ATOM 1321 N N . TYR A 1 173 ? -6.001 8.013 6.128 1.00 92.88 173 TYR A N 1
ATOM 1322 C CA . TYR A 1 173 ? -5.927 8.710 4.849 1.00 92.88 173 TYR A CA 1
ATOM 1323 C C . TYR A 1 173 ? -5.172 7.859 3.831 1.00 92.88 173 TYR A C 1
ATOM 1325 O O . TYR A 1 173 ? -4.284 7.092 4.197 1.00 92.88 173 TYR A O 1
ATOM 1333 N N . ILE A 1 174 ? -5.546 8.002 2.566 1.00 93.69 174 ILE A N 1
ATOM 1334 C CA . ILE A 1 174 ? -4.941 7.335 1.416 1.00 93.69 174 ILE A CA 1
ATOM 1335 C C . ILE A 1 174 ? -4.954 8.292 0.218 1.00 93.69 174 ILE A C 1
ATOM 1337 O O . ILE A 1 174 ? -5.774 9.217 0.153 1.00 93.69 174 ILE A O 1
ATOM 1341 N N . GLU A 1 175 ? -4.053 8.092 -0.738 1.00 93.50 175 GLU A N 1
ATOM 1342 C CA . GLU A 1 175 ? -4.116 8.802 -2.009 1.00 93.50 175 GLU A CA 1
ATOM 1343 C C . GLU A 1 175 ? -5.412 8.474 -2.794 1.00 93.50 175 GLU A C 1
ATOM 1345 O O . GLU A 1 175 ? -5.967 7.378 -2.659 1.00 93.50 175 GLU A O 1
ATOM 1350 N N . PRO A 1 176 ? -5.916 9.407 -3.621 1.00 94.12 176 PRO A N 1
ATOM 1351 C CA . PRO A 1 176 ? -7.079 9.211 -4.489 1.00 94.12 176 PRO A CA 1
ATOM 1352 C C . PRO A 1 176 ? -7.015 7.953 -5.363 1.00 94.12 176 PRO A C 1
ATOM 1354 O O . PRO A 1 176 ? -6.179 7.870 -6.261 1.00 94.12 176 PRO A O 1
ATOM 1357 N N . LEU A 1 177 ? -7.944 7.009 -5.193 1.00 92.94 177 LEU A N 1
ATOM 1358 C CA . LEU A 1 177 ? -7.888 5.682 -5.827 1.00 92.94 177 LEU A CA 1
ATOM 1359 C C . LEU A 1 177 ? -8.379 5.637 -7.291 1.00 92.94 177 LEU A C 1
ATOM 1361 O O . LEU A 1 177 ? -8.240 4.603 -7.952 1.00 92.94 177 LEU A O 1
ATOM 1365 N N . ALA A 1 178 ? -8.937 6.731 -7.817 1.00 90.81 178 ALA A N 1
ATOM 1366 C CA . ALA A 1 178 ? -9.583 6.799 -9.130 1.00 90.81 178 ALA A CA 1
ATOM 1367 C C . ALA A 1 178 ? -8.598 6.857 -10.319 1.00 90.81 178 ALA A C 1
ATOM 1369 O O . ALA A 1 178 ? -8.422 7.878 -10.987 1.00 90.81 178 ALA A O 1
ATOM 1370 N N . GLY A 1 179 ? -7.995 5.714 -10.649 1.00 84.62 179 GLY A N 1
ATOM 1371 C CA . GLY A 1 179 ? -7.182 5.558 -11.856 1.00 84.62 179 GLY A CA 1
ATOM 1372 C C . GLY A 1 179 ? -5.919 6.419 -11.815 1.00 84.62 179 GLY A C 1
ATOM 1373 O O . GLY A 1 179 ? -5.040 6.188 -10.988 1.00 84.62 179 GLY A O 1
ATOM 1374 N N . LEU A 1 180 ? -5.819 7.404 -12.712 1.00 85.81 180 LEU A N 1
ATOM 1375 C CA . LEU A 1 180 ? -4.627 8.251 -12.848 1.00 85.81 180 LEU A CA 1
ATOM 1376 C C . LEU A 1 180 ? -4.467 9.273 -11.706 1.00 85.81 180 LEU A C 1
ATOM 1378 O O . LEU A 1 180 ? -3.379 9.806 -11.521 1.00 85.81 180 LEU A O 1
ATOM 1382 N N . THR A 1 181 ? -5.484 9.471 -10.857 1.00 87.50 181 THR A N 1
ATOM 1383 C CA . THR A 1 181 ? -5.363 10.313 -9.649 1.00 87.50 181 THR A CA 1
ATOM 1384 C C . THR A 1 181 ? -4.411 9.745 -8.589 1.00 87.50 181 THR A C 1
ATOM 1386 O O . THR A 1 181 ? -4.066 10.460 -7.650 1.00 87.50 181 THR A O 1
ATOM 1389 N N . ARG A 1 182 ? -3.975 8.480 -8.722 1.00 88.31 182 ARG A N 1
ATOM 1390 C CA . ARG A 1 182 ? -3.028 7.819 -7.800 1.00 88.31 182 ARG A CA 1
ATOM 1391 C C . ARG A 1 182 ? -1.590 8.334 -7.892 1.00 88.31 182 ARG A C 1
ATOM 1393 O O . ARG A 1 182 ? -0.765 7.952 -7.073 1.00 88.31 182 ARG A O 1
ATOM 1400 N N . SER A 1 183 ? -1.271 9.173 -8.873 1.00 87.88 183 SER A N 1
ATOM 1401 C CA . SER A 1 183 ? 0.002 9.891 -8.939 1.00 87.88 183 SER A CA 1
ATOM 1402 C C . SER A 1 183 ? -0.210 11.176 -9.724 1.00 87.88 183 SER A C 1
ATOM 1404 O O . SER A 1 183 ? -0.464 11.090 -10.921 1.00 87.88 183 SER A O 1
ATOM 1406 N N . PRO A 1 184 ? -0.101 12.364 -9.115 1.00 83.06 184 PRO A N 1
ATOM 1407 C CA . PRO A 1 184 ? -0.528 13.612 -9.744 1.00 83.06 184 PRO A CA 1
ATOM 1408 C C . PRO A 1 184 ? 0.382 14.082 -10.896 1.00 83.06 184 PRO A C 1
ATOM 1410 O O . PRO A 1 184 ? 0.034 15.010 -11.622 1.00 83.06 184 PRO A O 1
ATOM 1413 N N . PHE A 1 185 ? 1.531 13.430 -11.096 1.00 86.00 185 PHE A N 1
ATOM 1414 C CA . PHE A 1 185 ? 2.526 13.783 -12.112 1.00 86.00 185 PHE A CA 1
ATOM 1415 C C . PHE A 1 185 ? 2.456 12.965 -13.412 1.00 86.00 185 PHE A C 1
ATOM 1417 O O . PHE A 1 185 ? 3.264 13.190 -14.309 1.00 86.00 185 PHE A O 1
ATOM 1424 N N . PHE A 1 186 ? 1.483 12.061 -13.567 1.00 85.44 186 PHE A N 1
ATOM 1425 C CA . PHE A 1 186 ? 1.363 11.147 -14.721 1.00 85.44 186 PHE A CA 1
ATOM 1426 C C . PHE A 1 186 ? 1.339 11.818 -16.116 1.00 85.44 186 PHE A C 1
ATOM 1428 O O . PHE A 1 186 ? 1.574 11.151 -17.122 1.00 85.44 186 PHE A O 1
ATOM 1435 N N . CYS A 1 187 ? 1.053 13.124 -16.190 1.00 86.06 187 CYS A N 1
ATOM 1436 C CA . CYS A 1 187 ? 1.050 13.923 -17.421 1.00 86.06 187 CYS A CA 1
ATOM 1437 C C . CYS A 1 187 ? 2.214 14.926 -17.544 1.00 86.06 187 CYS A C 1
ATOM 1439 O O . CYS A 1 187 ? 2.252 15.691 -18.518 1.00 86.06 187 CYS A O 1
ATOM 1441 N N . LEU A 1 188 ? 3.168 14.944 -16.605 1.00 80.62 188 LEU A N 1
ATOM 1442 C CA . LEU A 1 188 ? 4.369 15.769 -16.727 1.00 80.62 188 LEU A CA 1
ATOM 1443 C C . LEU A 1 188 ? 5.326 15.202 -17.780 1.00 80.62 188 LEU A C 1
ATOM 1445 O O . LEU A 1 188 ? 5.682 14.026 -17.793 1.00 80.62 188 LEU A O 1
ATOM 1449 N N . LYS A 1 189 ? 5.785 16.075 -18.680 1.00 73.69 189 LYS A N 1
ATOM 1450 C CA . LYS A 1 189 ? 6.761 15.703 -19.709 1.00 73.69 189 LYS A CA 1
ATOM 1451 C C . LYS A 1 189 ? 8.146 15.534 -19.096 1.00 73.69 189 LYS A C 1
ATOM 1453 O O . LYS A 1 189 ? 8.717 16.505 -18.613 1.00 73.69 189 LYS A O 1
ATOM 1458 N N . GLY A 1 190 ? 8.714 14.342 -19.252 1.00 75.44 190 GLY A N 1
ATOM 1459 C CA . GLY A 1 190 ? 10.072 14.015 -18.810 1.00 75.44 190 GLY A CA 1
ATOM 1460 C C . GLY A 1 190 ? 10.115 13.003 -17.670 1.00 75.44 190 GLY A C 1
ATOM 1461 O O . GLY A 1 190 ? 11.167 12.408 -17.457 1.00 75.44 190 GLY A O 1
ATOM 1462 N N . GLU A 1 191 ? 8.983 12.750 -17.009 1.00 76.25 191 GLU A N 1
ATOM 1463 C CA . GLU A 1 191 ? 8.881 11.705 -15.996 1.00 76.25 191 GLU A CA 1
ATOM 1464 C C . GLU A 1 191 ? 8.996 10.308 -16.634 1.00 76.25 191 GLU A C 1
ATOM 1466 O O . GLU A 1 191 ? 8.259 10.001 -17.577 1.00 76.25 191 GLU A O 1
ATOM 1471 N N . PRO A 1 192 ? 9.913 9.442 -16.158 1.00 75.19 192 PRO A N 1
ATOM 1472 C CA . PRO A 1 192 ? 10.093 8.097 -16.704 1.00 75.19 192 PRO A CA 1
ATOM 1473 C C . PRO A 1 192 ? 9.038 7.093 -16.212 1.00 75.19 192 PRO A C 1
ATOM 1475 O O . PRO A 1 192 ? 8.956 5.992 -16.755 1.00 75.19 192 PRO A O 1
ATOM 1478 N N . PHE A 1 193 ? 8.237 7.449 -15.201 1.00 78.50 193 PHE A N 1
ATOM 1479 C CA . PHE A 1 193 ? 7.259 6.567 -14.562 1.00 78.50 193 PHE A CA 1
ATOM 1480 C C . PHE A 1 193 ? 5.873 7.223 -14.504 1.00 78.50 193 PHE A C 1
ATOM 1482 O O . PHE A 1 193 ? 5.748 8.400 -14.181 1.00 78.50 193 PHE A O 1
ATOM 1489 N N . LEU A 1 194 ? 4.820 6.443 -14.774 1.00 79.06 194 LEU A N 1
ATOM 1490 C CA . LEU A 1 194 ? 3.427 6.916 -14.717 1.00 79.06 194 LEU A CA 1
ATOM 1491 C C . LEU A 1 194 ? 2.927 7.138 -13.280 1.00 79.06 194 LEU A C 1
ATOM 1493 O O . LEU A 1 194 ? 2.011 7.927 -13.056 1.00 79.06 194 LEU A O 1
ATOM 1497 N N . VAL A 1 195 ? 3.507 6.421 -12.314 1.00 81.88 195 VAL A N 1
ATOM 1498 C CA . VAL A 1 195 ? 3.124 6.447 -10.900 1.00 81.88 195 VAL A CA 1
ATOM 1499 C C . VAL A 1 195 ? 4.380 6.582 -10.047 1.00 81.88 195 VAL A C 1
ATOM 1501 O O . VAL A 1 195 ? 5.322 5.808 -10.211 1.00 81.88 195 VAL A O 1
ATOM 1504 N N . GLN A 1 196 ? 4.392 7.555 -9.137 1.00 83.56 196 GLN A N 1
ATOM 1505 C CA . GLN A 1 196 ? 5.476 7.766 -8.179 1.00 83.56 196 GLN A CA 1
ATOM 1506 C C . GLN A 1 196 ? 5.075 7.259 -6.786 1.00 83.56 196 GLN A C 1
ATOM 1508 O O . GLN A 1 196 ? 3.942 7.447 -6.344 1.00 83.56 196 GLN A O 1
ATOM 1513 N N . LYS A 1 197 ? 6.019 6.626 -6.078 1.00 87.25 197 LYS A N 1
ATOM 1514 C CA . LYS A 1 197 ? 5.804 6.086 -4.721 1.00 87.25 197 LYS A CA 1
ATOM 1515 C C . LYS A 1 197 ? 5.662 7.182 -3.660 1.00 87.25 197 LYS A C 1
ATOM 1517 O O . LYS A 1 197 ? 5.026 6.957 -2.638 1.00 87.25 197 LYS A O 1
ATOM 1522 N N . ASP A 1 198 ? 6.197 8.370 -3.922 1.00 84.81 198 ASP A N 1
ATOM 1523 C CA . ASP A 1 198 ? 6.293 9.451 -2.935 1.00 84.81 198 ASP A CA 1
ATOM 1524 C C . ASP A 1 198 ? 4.947 10.153 -2.658 1.00 84.81 198 ASP A C 1
ATOM 1526 O O . ASP A 1 198 ? 4.822 10.887 -1.682 1.00 84.81 198 ASP A O 1
ATOM 1530 N N . TYR A 1 199 ? 3.913 9.871 -3.463 1.00 88.75 199 TYR A N 1
ATOM 1531 C CA . TYR A 1 199 ? 2.529 10.286 -3.197 1.00 88.75 199 TYR A CA 1
ATOM 1532 C C . TYR A 1 199 ? 1.726 9.267 -2.361 1.00 88.75 199 TYR A C 1
ATOM 1534 O O . TYR A 1 199 ? 0.599 9.553 -1.957 1.00 88.75 199 TYR A O 1
ATOM 1542 N N . LEU A 1 200 ? 2.277 8.077 -2.082 1.00 89.75 200 LEU A N 1
ATOM 1543 C CA . LEU A 1 200 ? 1.590 7.057 -1.286 1.00 89.75 200 LEU A CA 1
ATOM 1544 C C . LEU A 1 200 ? 1.468 7.503 0.174 1.00 89.75 200 LEU A C 1
ATOM 1546 O O . LEU A 1 200 ? 2.458 7.623 0.904 1.00 89.75 200 LEU A O 1
ATOM 1550 N N . VAL A 1 201 ? 0.231 7.679 0.635 1.00 89.75 201 VAL A N 1
ATOM 1551 C CA . VAL A 1 201 ? -0.034 8.030 2.030 1.00 89.75 201 VAL A CA 1
ATOM 1552 C C . VAL A 1 201 ? -0.018 6.769 2.882 1.00 89.75 201 VAL A C 1
ATOM 1554 O O . VAL A 1 201 ? -0.918 5.934 2.833 1.00 89.75 201 VAL A O 1
ATOM 1557 N N . ILE A 1 202 ? 1.017 6.650 3.712 1.00 86.31 202 ILE A N 1
ATOM 1558 C CA . ILE A 1 202 ? 1.181 5.517 4.621 1.00 86.31 202 ILE A CA 1
ATOM 1559 C C . ILE A 1 202 ? 0.755 5.894 6.046 1.00 86.31 202 ILE A C 1
ATOM 1561 O O . ILE A 1 202 ? 1.348 6.764 6.688 1.00 86.31 202 ILE A O 1
ATOM 1565 N N . SER A 1 203 ? -0.222 5.142 6.550 1.00 79.06 203 SER A N 1
ATOM 1566 C CA . SER A 1 203 ? -0.755 5.150 7.916 1.00 79.06 203 SER A CA 1
ATOM 1567 C C . SER A 1 203 ? 0.305 5.173 9.027 1.00 79.06 203 SER A C 1
ATOM 1569 O O . SER A 1 203 ? 1.197 4.330 9.084 1.00 79.06 203 SER A O 1
ATOM 1571 N N . TRP A 1 204 ? 0.141 6.080 9.994 1.00 68.81 204 TRP A N 1
ATOM 1572 C CA . TRP A 1 204 ? 0.978 6.166 11.209 1.00 68.81 204 TRP A CA 1
ATOM 1573 C C . TRP A 1 204 ? 0.408 5.455 12.421 1.00 68.81 204 TRP A C 1
ATOM 1575 O O . TRP A 1 204 ? 1.114 5.171 13.386 1.00 68.81 204 TRP A O 1
ATOM 1585 N N . ASN A 1 205 ? -0.895 5.200 12.391 1.00 67.06 205 ASN A N 1
ATOM 1586 C CA . ASN A 1 205 ? -1.602 4.576 13.495 1.00 67.06 205 ASN A CA 1
ATOM 1587 C C . ASN A 1 205 ? -1.578 3.045 13.384 1.00 67.06 205 ASN A C 1
ATOM 1589 O O . ASN A 1 205 ? -2.375 2.416 14.064 1.00 67.06 205 ASN A O 1
ATOM 1593 N N . VAL A 1 206 ? -0.686 2.438 12.585 1.00 63.97 206 VAL A N 1
ATOM 1594 C CA . VAL A 1 206 ? -0.550 0.972 12.453 1.00 63.97 206 VAL A CA 1
ATOM 1595 C C . VAL A 1 206 ? -0.512 0.299 13.828 1.00 63.97 206 VAL A C 1
ATOM 1597 O O . VAL A 1 206 ? -1.344 -0.550 14.115 1.00 63.97 206 VAL A O 1
ATOM 1600 N N . SER A 1 207 ? 0.336 0.771 14.744 1.00 57.84 207 SER A N 1
ATOM 1601 C CA . SER A 1 207 ? 0.441 0.230 16.108 1.00 57.84 207 SER A CA 1
ATOM 1602 C C . SER A 1 207 ? -0.778 0.474 17.015 1.00 57.84 207 SER A C 1
ATOM 1604 O O . SER A 1 207 ? -0.910 -0.202 18.029 1.00 57.84 207 SER A O 1
ATOM 1606 N N . LYS A 1 208 ? -1.681 1.404 16.668 1.00 59.34 208 LYS A N 1
ATOM 1607 C CA . LYS A 1 208 ? -2.982 1.604 17.349 1.00 59.34 208 LYS A CA 1
ATOM 1608 C C . LYS A 1 208 ? -4.129 0.832 16.677 1.00 59.34 208 LYS A C 1
ATOM 1610 O O . LYS A 1 208 ? -5.101 0.476 17.333 1.00 59.34 208 LYS A O 1
ATOM 1615 N N . LYS A 1 209 ? -4.000 0.587 15.369 1.00 57.81 209 LYS A N 1
ATOM 1616 C CA . LYS A 1 209 ? -4.885 -0.216 14.503 1.00 57.81 209 LYS A CA 1
ATOM 1617 C C . LYS A 1 209 ? -4.593 -1.714 14.584 1.00 57.81 209 LYS A C 1
ATOM 1619 O O . LYS A 1 209 ? -5.315 -2.526 14.023 1.00 57.81 209 LYS A O 1
ATOM 1624 N N . VAL A 1 210 ? -3.537 -2.074 15.295 1.00 60.62 210 VAL A N 1
ATOM 1625 C CA . VAL A 1 210 ? -3.182 -3.437 15.661 1.00 60.62 210 VAL A CA 1
ATOM 1626 C C . VAL A 1 210 ? -3.932 -3.794 16.944 1.00 60.62 210 VAL A C 1
ATOM 1628 O O . VAL A 1 210 ? -3.929 -3.036 17.917 1.00 60.62 210 VAL A O 1
ATOM 1631 N N . ALA A 1 211 ? -4.646 -4.918 16.938 1.00 60.56 211 ALA A N 1
ATOM 1632 C CA . ALA A 1 211 ? -5.566 -5.232 18.022 1.00 60.56 211 ALA A CA 1
ATOM 1633 C C . ALA A 1 211 ? -4.850 -5.704 19.293 1.00 60.56 211 ALA A C 1
ATOM 1635 O O . ALA A 1 211 ? -4.211 -6.754 19.316 1.00 60.56 211 ALA A O 1
ATOM 1636 N N . VAL A 1 212 ? -5.013 -4.970 20.394 1.00 63.31 212 VAL A N 1
ATOM 1637 C CA . VAL A 1 212 ? -4.411 -5.343 21.680 1.00 63.31 212 VAL A CA 1
ATOM 1638 C C . VAL A 1 212 ? -5.256 -6.420 22.368 1.00 63.31 212 VAL A C 1
ATOM 1640 O O . VAL A 1 212 ? -6.080 -6.132 23.235 1.00 63.31 212 VAL A O 1
ATOM 1643 N N . SER A 1 213 ? -5.039 -7.679 21.990 1.00 66.69 213 SER A N 1
ATOM 1644 C CA . SER A 1 213 ? -5.496 -8.832 22.767 1.00 66.69 213 SER A CA 1
ATOM 1645 C C . SER A 1 213 ? -4.419 -9.229 23.784 1.00 66.69 213 SER A C 1
ATOM 1647 O O . SER A 1 213 ? -3.282 -9.477 23.386 1.00 66.69 213 SER A O 1
ATOM 1649 N N . PRO A 1 214 ? -4.735 -9.400 25.082 1.00 70.38 214 PRO A N 1
ATOM 1650 C CA . PRO A 1 214 ? -3.781 -9.947 26.053 1.00 70.38 214 PRO A CA 1
ATOM 1651 C C . PRO A 1 214 ? -3.253 -11.344 25.685 1.00 70.38 214 PRO A C 1
ATOM 1653 O O . PRO A 1 214 ? -2.215 -11.762 26.189 1.00 70.38 214 PRO A O 1
ATOM 1656 N N . ALA A 1 215 ? -3.972 -12.071 24.821 1.00 78.88 215 ALA A N 1
ATOM 1657 C CA . ALA A 1 215 ? -3.606 -13.401 24.342 1.00 78.88 215 ALA A CA 1
ATOM 1658 C C . ALA A 1 215 ? -2.853 -13.393 22.996 1.00 78.88 215 ALA A C 1
ATOM 1660 O O . ALA A 1 215 ? -2.4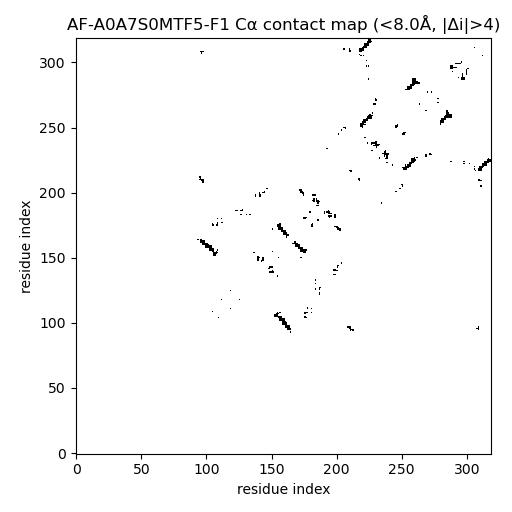15 -14.452 22.546 1.00 78.88 215 ALA A O 1
ATOM 1661 N N . TYR A 1 216 ? -2.716 -12.241 22.328 1.00 83.12 216 TYR A N 1
ATOM 1662 C CA . TYR A 1 216 ? -2.059 -12.155 21.025 1.00 83.12 216 TYR A CA 1
ATOM 1663 C C . TYR A 1 216 ? -1.387 -10.798 20.801 1.00 83.12 216 TYR A C 1
ATOM 1665 O O . TYR A 1 216 ? -2.059 -9.777 20.700 1.00 83.12 216 TYR A O 1
ATOM 1673 N N . THR A 1 217 ? -0.059 -10.816 20.663 1.00 84.81 217 THR A N 1
ATOM 1674 C CA . THR A 1 217 ? 0.714 -9.711 20.083 1.00 84.81 217 THR A CA 1
ATOM 1675 C C . THR A 1 217 ? 0.615 -9.820 18.564 1.00 84.81 217 THR A C 1
ATOM 1677 O O . THR A 1 217 ? 1.162 -10.790 18.025 1.00 84.81 217 THR A O 1
ATOM 1680 N N . PRO A 1 218 ? -0.052 -8.887 17.864 1.00 87.31 218 PRO A N 1
ATOM 1681 C CA . PRO A 1 218 ? -0.172 -8.996 16.422 1.00 87.31 218 PRO A CA 1
ATOM 1682 C C . PRO A 1 218 ? 1.098 -8.539 15.721 1.00 87.31 218 PRO A C 1
ATOM 1684 O O . PRO A 1 218 ? 1.961 -7.869 16.296 1.00 87.31 218 PRO A O 1
ATOM 1687 N N . LYS A 1 219 ? 1.203 -8.969 14.473 1.00 91.88 219 LYS A N 1
ATOM 1688 C CA . LYS A 1 219 ? 2.434 -9.007 13.696 1.00 91.88 219 LYS A CA 1
ATOM 1689 C C . LYS A 1 219 ? 2.354 -8.107 12.479 1.00 91.88 219 LYS A C 1
ATOM 1691 O O . LYS A 1 219 ? 1.263 -7.721 12.067 1.00 91.88 219 LYS A O 1
ATOM 1696 N N . SER A 1 220 ? 3.505 -7.799 11.889 1.00 93.69 220 SER A N 1
ATOM 1697 C CA . SER A 1 220 ? 3.572 -7.050 10.630 1.00 93.69 220 SER A CA 1
ATOM 1698 C C . SER A 1 220 ? 4.187 -7.884 9.515 1.00 93.69 220 SER A C 1
ATOM 1700 O O . SER A 1 220 ? 5.301 -8.395 9.656 1.00 93.69 220 SER A O 1
ATOM 1702 N N . TYR A 1 221 ? 3.496 -7.971 8.382 1.00 97.00 221 TYR A N 1
ATOM 1703 C CA . TYR A 1 221 ? 3.906 -8.776 7.237 1.00 97.00 221 TYR A CA 1
ATOM 1704 C C . TYR A 1 221 ? 3.929 -7.969 5.938 1.00 97.00 221 TYR A C 1
ATOM 1706 O O . TYR A 1 221 ? 2.970 -7.263 5.628 1.00 97.00 221 TYR A O 1
ATOM 1714 N N . LEU A 1 222 ? 5.000 -8.120 5.157 1.00 97.44 222 LEU A N 1
ATOM 1715 C CA . LEU A 1 222 ? 5.087 -7.628 3.781 1.00 97.44 222 LEU A CA 1
ATOM 1716 C C . LEU A 1 222 ? 4.990 -8.815 2.819 1.00 97.44 222 LEU A C 1
ATOM 1718 O O . LEU A 1 222 ? 5.766 -9.761 2.928 1.00 97.44 222 LEU A O 1
ATOM 1722 N N . PHE A 1 223 ? 4.064 -8.747 1.868 1.00 97.75 223 PHE A N 1
ATOM 1723 C CA . PHE A 1 223 ? 3.947 -9.673 0.747 1.00 97.75 223 PHE A CA 1
ATOM 1724 C C . PHE A 1 223 ? 4.233 -8.898 -0.539 1.00 97.75 223 PHE A C 1
ATOM 1726 O O . PHE A 1 223 ? 3.524 -7.947 -0.867 1.00 97.75 223 PHE A O 1
ATOM 1733 N N . ASP A 1 224 ? 5.298 -9.279 -1.232 1.00 96.88 224 ASP A N 1
ATOM 1734 C CA . ASP A 1 224 ? 5.862 -8.568 -2.374 1.00 96.88 224 ASP A CA 1
ATOM 1735 C C . ASP A 1 224 ? 5.861 -9.485 -3.601 1.00 96.88 224 ASP A C 1
ATOM 1737 O O . ASP A 1 224 ? 6.662 -10.414 -3.710 1.00 96.88 224 ASP A O 1
ATOM 1741 N N . LEU A 1 225 ? 4.891 -9.269 -4.487 1.00 96.25 225 LEU A N 1
ATOM 1742 C CA . LEU A 1 225 ? 4.687 -10.046 -5.704 1.00 96.25 225 LEU A CA 1
ATOM 1743 C C . LEU A 1 225 ? 5.346 -9.277 -6.857 1.00 96.25 225 LEU A C 1
ATOM 1745 O O . LEU A 1 225 ? 4.889 -8.179 -7.173 1.00 96.25 225 LEU A O 1
ATOM 1749 N N . GLY A 1 226 ? 6.406 -9.834 -7.452 1.00 94.06 226 GLY A N 1
ATOM 1750 C CA . GLY A 1 226 ? 7.278 -9.116 -8.395 1.00 94.06 226 GLY A CA 1
ATOM 1751 C C . GLY A 1 226 ? 8.352 -8.310 -7.664 1.00 94.06 226 GLY A C 1
ATOM 1752 O O . GLY A 1 226 ? 8.469 -7.094 -7.813 1.00 94.06 226 GLY A O 1
ATOM 1753 N N . ALA A 1 227 ? 9.084 -8.972 -6.771 1.00 93.56 227 ALA A N 1
ATOM 1754 C CA . ALA A 1 227 ? 9.986 -8.333 -5.820 1.00 93.56 227 ALA A CA 1
ATOM 1755 C C . ALA A 1 227 ? 11.236 -7.695 -6.451 1.00 93.56 227 ALA A C 1
ATOM 1757 O O . ALA A 1 227 ? 11.838 -6.806 -5.841 1.00 93.56 227 ALA A O 1
ATOM 1758 N N . SER A 1 228 ? 11.661 -8.150 -7.638 1.00 92.88 228 SER A N 1
ATOM 1759 C CA . SER A 1 228 ? 13.022 -7.939 -8.141 1.00 92.88 228 SER A CA 1
ATOM 1760 C C . SER A 1 228 ? 14.046 -8.268 -7.038 1.00 92.88 228 SER A C 1
ATOM 1762 O O . SER A 1 228 ? 13.920 -9.283 -6.363 1.00 92.88 228 SER A O 1
ATOM 1764 N N . THR A 1 229 ? 15.058 -7.436 -6.792 1.00 93.50 229 THR A N 1
ATOM 1765 C CA . THR A 1 229 ? 15.993 -7.635 -5.669 1.00 93.50 229 THR A CA 1
ATOM 1766 C C . THR A 1 229 ? 15.851 -6.496 -4.659 1.00 93.50 229 THR A C 1
ATOM 1768 O O . THR A 1 229 ? 15.528 -5.382 -5.059 1.00 93.50 229 THR A O 1
ATOM 1771 N N . TYR A 1 230 ? 16.156 -6.730 -3.373 1.00 94.25 230 TYR A N 1
ATOM 1772 C CA . TYR A 1 230 ? 15.952 -5.752 -2.283 1.00 94.25 230 TYR A CA 1
ATOM 1773 C C . TYR A 1 230 ? 16.334 -4.298 -2.649 1.00 94.25 230 TYR A C 1
ATOM 1775 O O . TYR A 1 230 ? 15.557 -3.381 -2.397 1.00 94.25 230 TYR A O 1
ATOM 1783 N N . ASN A 1 231 ? 17.482 -4.104 -3.319 1.00 92.88 231 ASN A N 1
ATOM 1784 C CA . ASN A 1 231 ? 18.010 -2.795 -3.733 1.00 92.88 231 ASN A CA 1
ATOM 1785 C C . ASN A 1 231 ? 17.917 -2.482 -5.245 1.00 92.88 231 ASN A C 1
ATOM 1787 O O . ASN A 1 231 ? 18.448 -1.457 -5.667 1.00 92.88 231 ASN A O 1
ATOM 1791 N N . ASN A 1 232 ? 17.306 -3.325 -6.090 1.00 86.56 232 ASN A N 1
ATOM 1792 C CA . ASN A 1 232 ? 17.247 -3.081 -7.543 1.00 86.56 232 ASN A CA 1
ATOM 1793 C C . ASN A 1 232 ? 15.956 -3.621 -8.171 1.00 86.56 232 ASN A C 1
ATOM 1795 O O . ASN A 1 232 ? 15.587 -4.765 -7.915 1.00 86.56 232 ASN A O 1
ATOM 1799 N N . GLY A 1 233 ? 15.370 -2.844 -9.083 1.00 79.69 233 GLY A N 1
ATOM 1800 C CA . GLY A 1 233 ? 14.225 -3.198 -9.927 1.00 79.69 233 GLY A CA 1
ATOM 1801 C C . GLY A 1 233 ? 14.074 -2.183 -11.068 1.00 79.69 233 GLY A C 1
ATOM 1802 O O . GLY A 1 233 ? 14.751 -1.151 -11.063 1.00 79.69 233 GLY A O 1
ATOM 1803 N N . ALA A 1 234 ? 13.206 -2.452 -12.049 1.00 70.81 234 ALA A N 1
ATOM 1804 C CA . ALA A 1 234 ? 13.023 -1.571 -13.213 1.00 70.81 234 ALA A CA 1
ATOM 1805 C C . ALA A 1 234 ? 12.482 -0.174 -12.830 1.00 70.81 234 ALA A C 1
ATOM 1807 O O . ALA A 1 234 ? 12.945 0.834 -13.360 1.00 70.81 234 ALA A O 1
ATOM 1808 N N . GLY A 1 235 ? 11.578 -0.110 -11.844 1.00 69.00 235 GLY A N 1
ATOM 1809 C CA . GLY A 1 235 ? 11.103 1.120 -11.182 1.00 69.00 235 GLY A CA 1
ATOM 1810 C C . GLY A 1 235 ? 11.956 1.560 -9.978 1.00 69.00 235 GLY A C 1
ATOM 1811 O O . GLY A 1 235 ? 11.451 2.173 -9.030 1.00 69.00 235 GLY A O 1
ATOM 1812 N N . GLY A 1 236 ? 13.236 1.178 -9.958 1.00 80.19 236 GLY A N 1
ATOM 1813 C CA . GLY A 1 236 ? 14.128 1.336 -8.810 1.00 80.19 236 GLY A CA 1
ATOM 1814 C C . GLY A 1 236 ? 13.859 0.331 -7.682 1.00 80.19 236 GLY A C 1
ATOM 1815 O O . GLY A 1 236 ? 13.119 -0.641 -7.836 1.00 80.19 236 GLY A O 1
ATOM 1816 N N . ALA A 1 237 ? 14.482 0.564 -6.527 1.00 84.81 237 ALA A N 1
ATOM 1817 C CA . ALA A 1 237 ? 14.412 -0.312 -5.359 1.00 84.81 237 ALA A CA 1
ATOM 1818 C C . ALA A 1 237 ? 13.061 -0.193 -4.625 1.00 84.81 237 ALA A C 1
ATOM 1820 O O . ALA A 1 237 ? 12.932 0.496 -3.616 1.00 84.81 237 ALA A O 1
ATOM 1821 N N . SER A 1 238 ? 12.006 -0.812 -5.160 1.00 89.25 238 SER A N 1
ATOM 1822 C CA . SER A 1 238 ? 10.680 -0.769 -4.528 1.00 89.25 238 SER A CA 1
ATOM 1823 C C . SER A 1 238 ? 10.647 -1.513 -3.194 1.00 89.25 238 SER A C 1
ATOM 1825 O O . SER A 1 23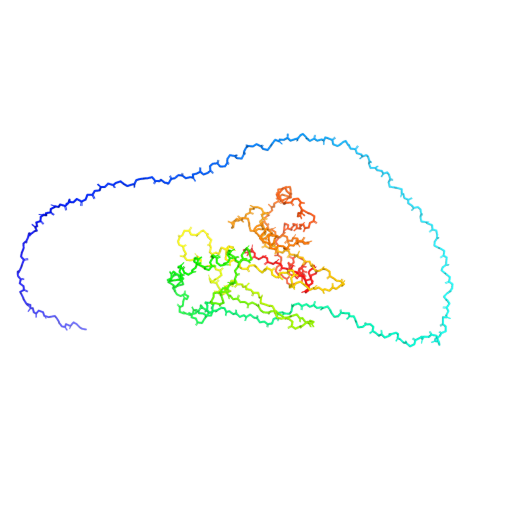8 ? 10.071 -0.998 -2.241 1.00 89.25 238 SER A O 1
ATOM 1827 N N . GLN A 1 239 ? 11.295 -2.676 -3.086 1.00 93.25 239 GLN A N 1
ATOM 1828 C CA . GLN A 1 239 ? 11.251 -3.476 -1.863 1.00 93.25 239 GLN A CA 1
ATOM 1829 C C . GLN A 1 239 ? 11.903 -2.776 -0.660 1.00 93.25 239 GLN A C 1
ATOM 1831 O O . GLN A 1 239 ? 11.265 -2.684 0.391 1.00 93.25 239 GLN A O 1
ATOM 1836 N N . SER A 1 240 ? 13.125 -2.247 -0.803 1.00 95.44 240 SER A N 1
ATOM 1837 C CA . SER A 1 240 ? 13.766 -1.473 0.269 1.00 95.44 240 SER A CA 1
ATOM 1838 C C . SER A 1 240 ? 12.958 -0.228 0.633 1.00 95.44 240 SER A C 1
ATOM 1840 O O . SER A 1 240 ? 12.713 -0.003 1.815 1.00 95.44 240 SER A O 1
ATOM 1842 N N . TRP A 1 241 ? 12.433 0.509 -0.357 1.00 93.19 241 TRP A N 1
ATOM 1843 C CA . TRP A 1 241 ? 11.563 1.669 -0.118 1.00 93.19 241 TRP A CA 1
ATOM 1844 C C . TRP A 1 241 ? 10.346 1.308 0.742 1.00 93.19 241 TRP A C 1
ATOM 1846 O O . TRP A 1 241 ? 10.041 2.033 1.688 1.00 93.19 241 TRP A O 1
ATOM 1856 N N . PHE A 1 242 ? 9.674 0.180 0.469 1.00 93.31 242 PHE A N 1
ATOM 1857 C CA . PHE A 1 242 ? 8.555 -0.286 1.293 1.00 93.31 242 PHE A CA 1
ATOM 1858 C C . PHE A 1 242 ? 9.021 -0.632 2.711 1.00 93.31 242 PHE A C 1
ATOM 1860 O O . PHE A 1 242 ? 8.474 -0.108 3.680 1.00 93.31 242 PHE A O 1
ATOM 1867 N N . VAL A 1 243 ? 10.047 -1.471 2.853 1.00 94.94 243 VAL A N 1
ATOM 1868 C CA . VAL A 1 243 ? 10.547 -1.896 4.169 1.00 94.94 243 VAL A CA 1
ATOM 1869 C C . VAL A 1 243 ? 10.954 -0.695 5.026 1.00 94.94 243 VAL A C 1
ATOM 1871 O O . VAL A 1 243 ? 10.476 -0.566 6.152 1.00 94.94 243 VAL A O 1
ATOM 1874 N N . GLU A 1 244 ? 11.767 0.207 4.480 1.00 94.06 244 GLU A N 1
ATOM 1875 C CA . GLU A 1 244 ? 12.356 1.347 5.187 1.00 94.06 244 GLU A CA 1
ATOM 1876 C C . GLU A 1 244 ? 11.320 2.441 5.481 1.00 94.06 244 GLU A C 1
ATOM 1878 O O . GLU A 1 244 ? 11.308 2.993 6.584 1.00 94.06 244 GLU A O 1
ATOM 1883 N N . SER A 1 245 ? 10.378 2.703 4.565 1.00 90.31 245 SER A N 1
ATOM 1884 C CA . SER A 1 245 ? 9.293 3.671 4.797 1.00 90.31 245 SER A CA 1
ATOM 1885 C C . SER A 1 245 ? 8.381 3.254 5.949 1.00 90.31 245 SER A C 1
ATOM 1887 O O . SER A 1 245 ? 7.949 4.101 6.738 1.00 90.31 245 SER A O 1
ATOM 1889 N N . TYR A 1 246 ? 8.087 1.960 6.071 1.00 91.31 246 TYR A N 1
ATOM 1890 C CA . TYR A 1 246 ? 7.283 1.422 7.165 1.00 91.31 246 TYR A CA 1
ATOM 1891 C C . TYR A 1 246 ? 8.098 1.267 8.467 1.00 91.31 246 TYR A C 1
ATOM 1893 O O . TYR A 1 246 ? 7.575 1.587 9.537 1.00 91.31 246 TYR A O 1
ATOM 1901 N N . GLU A 1 247 ? 9.384 0.893 8.414 1.00 91.62 247 GLU A N 1
ATOM 1902 C CA . GLU A 1 247 ? 10.265 0.888 9.599 1.00 91.62 247 GLU A CA 1
ATOM 1903 C C . GLU A 1 247 ? 10.434 2.299 10.194 1.00 91.62 247 GLU A C 1
ATOM 1905 O O . GLU A 1 247 ? 10.287 2.479 11.405 1.00 91.62 247 GLU A O 1
ATOM 1910 N N . ALA A 1 248 ? 10.599 3.335 9.361 1.00 88.00 248 ALA A N 1
ATOM 1911 C CA . ALA A 1 248 ? 10.595 4.741 9.790 1.00 88.00 248 ALA A CA 1
ATOM 1912 C C . ALA A 1 248 ? 9.269 5.167 10.459 1.00 88.00 248 ALA A C 1
ATOM 1914 O O . ALA A 1 248 ? 9.230 6.100 11.267 1.00 88.00 248 ALA A O 1
ATOM 1915 N N . ARG A 1 249 ? 8.176 4.448 10.170 1.00 83.88 249 ARG A N 1
ATOM 1916 C CA . ARG A 1 249 ? 6.851 4.625 10.784 1.00 83.88 249 ARG A CA 1
ATOM 1917 C C . ARG A 1 249 ? 6.663 3.855 12.092 1.00 83.88 249 ARG A C 1
ATOM 1919 O O . ARG A 1 249 ? 5.648 4.033 12.767 1.00 83.88 249 ARG A O 1
ATOM 1926 N N . GLY A 1 250 ? 7.665 3.081 12.507 1.00 85.94 250 GLY A N 1
ATOM 1927 C CA . GLY A 1 250 ? 7.635 2.246 13.706 1.00 85.94 250 GLY A CA 1
ATOM 1928 C C . GLY A 1 250 ? 6.977 0.883 13.489 1.00 85.94 250 GLY A C 1
ATOM 1929 O O . GLY A 1 250 ? 6.675 0.205 14.470 1.00 85.94 250 GLY A O 1
ATOM 1930 N N . VAL A 1 251 ? 6.752 0.475 12.235 1.00 88.62 251 VAL A N 1
ATOM 1931 C CA . VAL A 1 251 ? 6.420 -0.918 11.918 1.00 88.62 251 VAL A CA 1
ATOM 1932 C C . VAL A 1 251 ? 7.670 -1.762 12.127 1.00 88.62 251 VAL A C 1
ATOM 1934 O O . VAL A 1 251 ? 8.759 -1.401 11.692 1.00 88.62 251 VAL A O 1
ATOM 1937 N N . ARG A 1 252 ? 7.512 -2.900 12.797 1.00 92.50 252 ARG A N 1
ATOM 1938 C CA . ARG A 1 252 ? 8.552 -3.916 12.913 1.00 92.50 252 ARG A CA 1
ATOM 1939 C C . ARG A 1 252 ? 8.062 -5.153 12.188 1.00 92.50 252 ARG A C 1
ATOM 1941 O O . ARG A 1 252 ? 7.040 -5.705 12.576 1.00 92.50 252 ARG A O 1
ATOM 1948 N N . TRP A 1 253 ? 8.795 -5.577 11.169 1.00 95.38 253 TRP A N 1
ATOM 1949 C CA . TRP A 1 253 ? 8.445 -6.752 10.385 1.00 95.38 253 TRP A CA 1
ATOM 1950 C C . TRP A 1 253 ? 8.656 -8.053 11.174 1.00 95.38 253 TRP A C 1
ATOM 1952 O O . TRP A 1 253 ? 9.678 -8.236 11.840 1.00 95.38 253 TRP A O 1
ATOM 1962 N N . ASP A 1 254 ? 7.689 -8.962 11.065 1.00 97.12 254 ASP A N 1
ATOM 1963 C CA . ASP A 1 254 ? 7.734 -10.346 11.552 1.00 97.12 254 ASP A CA 1
ATOM 1964 C C . ASP A 1 254 ? 7.915 -11.352 10.405 1.00 97.12 254 ASP A C 1
ATOM 1966 O O . ASP A 1 254 ? 8.309 -12.494 10.641 1.00 97.12 254 ASP A O 1
ATOM 1970 N N . GLY A 1 255 ? 7.634 -10.934 9.166 1.00 98.06 255 GLY A N 1
ATOM 1971 C CA . GLY A 1 255 ? 7.863 -11.714 7.954 1.00 98.06 255 GLY A CA 1
ATOM 1972 C C . GLY A 1 255 ? 7.815 -10.847 6.695 1.00 98.06 255 GLY A C 1
ATOM 1973 O O . GLY A 1 255 ? 6.941 -9.992 6.554 1.00 98.06 255 GLY A O 1
ATOM 1974 N N . ILE A 1 256 ? 8.747 -11.076 5.774 1.00 98.44 256 ILE A N 1
ATOM 1975 C CA . ILE A 1 256 ? 8.771 -10.487 4.432 1.00 98.44 256 ILE A CA 1
ATOM 1976 C C . ILE A 1 256 ? 8.759 -11.649 3.441 1.00 98.44 256 ILE A C 1
ATOM 1978 O O . ILE A 1 256 ? 9.684 -12.456 3.440 1.00 98.44 256 ILE A O 1
ATOM 1982 N N . TYR A 1 257 ? 7.724 -11.749 2.615 1.00 98.19 257 TYR A N 1
ATOM 1983 C CA . TYR A 1 257 ? 7.529 -12.820 1.640 1.00 98.19 257 TYR A CA 1
ATOM 1984 C C . TYR A 1 257 ? 7.621 -12.227 0.234 1.00 98.19 257 TYR A C 1
ATOM 1986 O O . TYR A 1 257 ? 6.772 -11.429 -0.155 1.00 98.19 257 TYR A O 1
ATOM 1994 N N . ALA A 1 258 ? 8.670 -12.587 -0.501 1.00 97.19 258 ALA A N 1
ATOM 1995 C CA . ALA A 1 258 ? 9.037 -11.985 -1.777 1.00 97.19 258 ALA A CA 1
ATOM 1996 C C 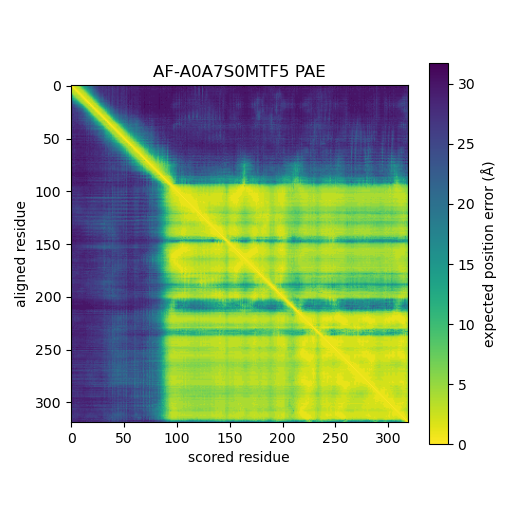. ALA A 1 258 ? 9.016 -13.032 -2.898 1.00 97.19 258 ALA A C 1
ATOM 1998 O O . ALA A 1 258 ? 9.746 -14.023 -2.826 1.00 97.19 258 ALA A O 1
ATOM 1999 N N . TRP A 1 259 ? 8.198 -12.805 -3.927 1.00 96.62 259 TRP A N 1
ATOM 2000 C CA . TRP A 1 259 ? 8.103 -13.643 -5.124 1.00 96.62 259 TRP A CA 1
ATOM 2001 C C . TRP A 1 259 ? 8.741 -12.950 -6.321 1.00 96.62 259 TRP A C 1
ATOM 2003 O O . TRP A 1 259 ? 8.432 -11.792 -6.602 1.00 96.62 259 TRP A O 1
ATOM 2013 N N . GLU A 1 260 ? 9.573 -13.677 -7.060 1.00 95.06 260 GLU A N 1
ATOM 2014 C CA . GLU A 1 260 ? 10.215 -13.193 -8.281 1.00 95.06 260 GLU A CA 1
ATOM 2015 C C . GLU A 1 260 ? 10.317 -14.314 -9.322 1.00 95.06 260 GLU A C 1
ATOM 2017 O O . GLU A 1 260 ? 10.788 -15.418 -9.032 1.00 95.06 260 GLU A O 1
ATOM 2022 N N . VAL A 1 261 ? 9.889 -14.020 -10.551 1.00 95.44 261 VAL A N 1
ATOM 2023 C CA . VAL A 1 261 ? 9.913 -14.969 -11.676 1.00 95.44 261 VAL A CA 1
ATOM 2024 C C . VAL A 1 261 ? 11.290 -15.031 -12.347 1.00 95.44 261 VAL A C 1
ATOM 2026 O O . VAL A 1 261 ? 11.680 -16.074 -12.869 1.00 95.44 261 VAL A O 1
ATOM 2029 N N . THR A 1 262 ? 12.051 -13.937 -12.301 1.00 94.00 262 THR A N 1
ATOM 2030 C CA . THR A 1 262 ? 13.403 -13.822 -12.853 1.00 94.00 262 THR A CA 1
ATOM 2031 C C . THR A 1 262 ? 14.397 -14.593 -11.992 1.00 94.00 262 THR A C 1
ATOM 2033 O O . THR A 1 262 ? 14.556 -14.302 -10.807 1.00 94.00 262 THR A O 1
ATOM 2036 N N . GLU A 1 263 ? 15.104 -15.573 -12.558 1.00 95.75 263 GLU A N 1
ATOM 2037 C CA . GLU A 1 263 ? 16.058 -16.367 -11.778 1.00 95.75 263 GLU A CA 1
ATOM 2038 C C . GLU A 1 263 ? 17.229 -15.506 -11.262 1.00 95.75 263 GLU A C 1
ATOM 2040 O O . GLU A 1 263 ? 17.990 -14.901 -12.025 1.00 95.75 263 GLU A O 1
ATOM 2045 N N . HIS A 1 264 ? 17.397 -15.479 -9.941 1.00 95.00 264 HIS A N 1
ATOM 2046 C CA . HIS A 1 264 ? 18.469 -14.780 -9.251 1.00 95.00 264 HIS A CA 1
ATOM 2047 C C . HIS A 1 264 ? 19.249 -15.764 -8.365 1.00 95.00 264 HIS A C 1
ATOM 2049 O O . HIS A 1 264 ? 18.682 -16.331 -7.427 1.00 95.00 264 HIS A O 1
ATOM 2055 N N . PRO A 1 265 ? 20.569 -15.945 -8.588 1.00 95.75 265 PRO A N 1
ATOM 2056 C CA . PRO A 1 265 ? 21.388 -16.817 -7.753 1.00 95.75 265 PRO A CA 1
ATOM 2057 C C . PRO A 1 265 ? 21.259 -16.441 -6.267 1.00 95.75 265 PRO A C 1
ATOM 2059 O O . PRO A 1 265 ? 21.509 -15.279 -5.927 1.00 95.75 265 PRO A O 1
ATOM 2062 N N . PRO A 1 266 ? 20.944 -17.385 -5.357 1.00 95.50 266 PRO A N 1
ATOM 2063 C CA . PRO A 1 266 ? 20.703 -17.064 -3.951 1.00 95.50 266 PRO A CA 1
ATOM 2064 C C . PRO A 1 266 ? 21.802 -16.222 -3.276 1.00 95.50 266 PRO A C 1
ATOM 2066 O O . PRO A 1 266 ? 21.446 -15.296 -2.549 1.00 95.50 266 PRO A O 1
ATOM 2069 N N . PRO A 1 267 ? 23.117 -16.422 -3.522 1.00 97.06 267 PRO A N 1
ATOM 2070 C CA . PRO A 1 267 ? 24.152 -15.552 -2.952 1.00 97.06 267 PRO A CA 1
ATOM 2071 C C . PRO A 1 267 ? 24.004 -14.066 -3.319 1.00 97.06 267 PRO A C 1
ATOM 2073 O O . PRO A 1 267 ? 24.346 -13.201 -2.512 1.00 97.06 267 PRO A O 1
ATOM 2076 N N . ASN A 1 268 ? 23.465 -13.751 -4.499 1.00 95.50 268 ASN A N 1
ATOM 2077 C CA . ASN A 1 268 ? 23.258 -12.373 -4.949 1.00 95.50 268 ASN A CA 1
ATOM 2078 C C . ASN A 1 268 ? 22.087 -11.726 -4.193 1.00 95.50 268 ASN A C 1
ATOM 2080 O O . ASN A 1 268 ? 22.214 -10.603 -3.720 1.00 95.50 268 ASN A O 1
ATOM 2084 N N . VAL A 1 269 ? 20.987 -12.462 -4.001 1.00 96.19 269 VAL A N 1
ATOM 2085 C CA . VAL A 1 269 ? 19.819 -12.011 -3.221 1.00 96.19 269 VAL A CA 1
ATOM 2086 C C . VAL A 1 269 ? 20.191 -11.854 -1.741 1.00 96.19 269 VAL A C 1
ATOM 2088 O O . VAL A 1 269 ? 20.029 -10.791 -1.145 1.00 96.19 269 VAL A O 1
ATOM 2091 N N . TRP A 1 270 ? 20.773 -12.893 -1.137 1.00 97.56 270 TRP A N 1
ATOM 2092 C CA . TRP A 1 270 ? 21.069 -12.926 0.298 1.00 97.56 270 TRP A CA 1
ATOM 2093 C C . TRP A 1 270 ? 22.254 -12.054 0.725 1.00 97.56 270 TRP A C 1
ATOM 2095 O O . TRP A 1 270 ? 22.419 -11.820 1.925 1.00 97.56 270 TRP A O 1
ATOM 2105 N N . SER A 1 271 ? 23.090 -11.570 -0.198 1.00 97.12 271 SER A N 1
ATOM 2106 C CA . SER A 1 271 ? 24.186 -10.648 0.141 1.00 97.12 271 SER A CA 1
ATOM 2107 C C . SER A 1 271 ? 23.714 -9.209 0.356 1.00 97.12 271 SER A C 1
ATOM 2109 O O . SER A 1 271 ? 24.289 -8.534 1.207 1.00 97.12 271 SER A O 1
ATOM 2111 N N . ILE A 1 272 ? 22.652 -8.770 -0.332 1.00 96.75 272 ILE A N 1
ATOM 2112 C CA . ILE A 1 272 ? 22.147 -7.387 -0.264 1.00 96.75 272 ILE A CA 1
ATOM 2113 C C . ILE A 1 272 ? 21.065 -7.152 0.800 1.00 96.75 272 ILE A C 1
ATOM 2115 O O . ILE A 1 272 ? 20.849 -6.007 1.185 1.00 96.75 272 ILE A O 1
ATOM 2119 N N . ILE A 1 273 ? 20.396 -8.205 1.288 1.00 97.44 273 ILE A N 1
ATOM 2120 C CA . ILE A 1 273 ? 19.371 -8.081 2.338 1.00 97.44 273 ILE A CA 1
ATOM 2121 C C . ILE A 1 273 ? 20.025 -7.601 3.654 1.00 97.44 273 ILE A C 1
ATOM 2123 O O . ILE A 1 273 ? 21.002 -8.222 4.099 1.00 97.44 273 ILE A O 1
ATOM 2127 N N . PRO A 1 274 ? 19.494 -6.554 4.317 1.00 97.62 274 PRO A N 1
ATOM 2128 C CA . PRO A 1 274 ? 19.962 -6.094 5.623 1.00 97.62 274 PRO A CA 1
ATOM 2129 C C . PRO A 1 274 ? 20.056 -7.226 6.666 1.00 97.62 274 PRO A C 1
ATOM 2131 O O . PRO A 1 274 ? 19.139 -8.046 6.764 1.00 97.62 274 PRO A O 1
ATOM 2134 N N . PRO A 1 275 ? 21.132 -7.305 7.478 1.00 98.12 275 PRO A N 1
ATOM 2135 C CA . PRO A 1 275 ? 21.346 -8.426 8.398 1.00 98.12 275 PRO A CA 1
ATOM 2136 C C . PRO A 1 275 ? 20.202 -8.699 9.383 1.00 98.12 275 PRO A C 1
ATOM 2138 O O . PRO A 1 275 ? 19.990 -9.858 9.731 1.00 98.12 275 PRO A O 1
ATOM 2141 N N . HIS A 1 276 ? 19.460 -7.669 9.813 1.00 98.00 276 HIS A N 1
ATOM 2142 C CA . HIS A 1 276 ? 18.330 -7.820 10.738 1.00 98.00 276 HIS A CA 1
ATOM 2143 C C . HIS A 1 276 ? 17.085 -8.438 10.091 1.00 98.00 276 HIS A C 1
ATOM 2145 O O . HIS A 1 276 ? 16.284 -9.040 10.800 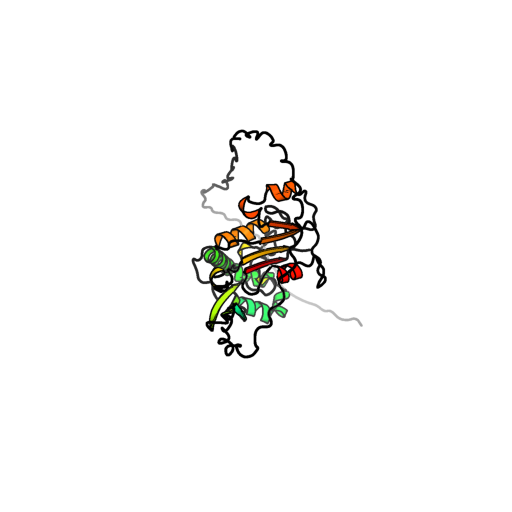1.00 98.00 276 HIS A O 1
ATOM 2151 N N . LEU A 1 277 ? 16.951 -8.341 8.765 1.00 98.38 277 LEU A N 1
ATOM 2152 C CA . LEU A 1 277 ? 15.813 -8.873 8.013 1.00 98.38 277 LEU A CA 1
ATOM 2153 C C . LEU A 1 277 ? 16.015 -10.327 7.582 1.00 98.38 277 LEU A C 1
ATOM 2155 O O . LEU A 1 277 ? 15.040 -11.056 7.438 1.00 98.38 277 LEU A O 1
ATOM 2159 N N . LYS A 1 278 ? 17.261 -10.794 7.416 1.00 98.19 278 LYS A N 1
ATOM 2160 C CA . LYS A 1 278 ? 17.549 -12.168 6.948 1.00 98.19 278 LYS A CA 1
ATOM 2161 C C . LYS A 1 278 ? 16.798 -13.285 7.701 1.00 98.19 278 LYS A C 1
ATOM 2163 O O . LYS A 1 278 ? 16.379 -14.219 7.027 1.00 98.19 278 LYS A O 1
ATOM 2168 N N . PRO A 1 279 ? 16.590 -13.231 9.036 1.00 98.44 279 PRO A N 1
ATOM 2169 C CA . PRO A 1 279 ? 15.848 -14.271 9.759 1.00 98.44 279 PRO A CA 1
ATOM 2170 C C . PRO A 1 279 ? 14.334 -14.301 9.489 1.00 98.44 279 PRO A C 1
ATOM 2172 O O . PRO A 1 279 ? 13.699 -15.305 9.796 1.00 98.44 279 PRO A O 1
ATOM 2175 N N . ILE A 1 280 ? 13.764 -13.211 8.964 1.00 98.19 280 ILE A N 1
ATOM 2176 C CA . ILE A 1 280 ? 12.322 -13.033 8.700 1.00 98.19 280 ILE A CA 1
ATOM 2177 C C . ILE A 1 280 ? 12.008 -12.886 7.203 1.00 98.19 280 ILE A C 1
ATOM 2179 O O . ILE A 1 280 ? 10.861 -12.668 6.823 1.00 98.19 280 ILE A O 1
ATOM 2183 N N . TYR A 1 281 ? 13.024 -12.960 6.346 1.00 98.50 281 TYR A N 1
ATOM 2184 C CA . TYR A 1 281 ? 12.884 -12.804 4.906 1.00 98.50 281 TYR A CA 1
ATOM 2185 C C . TYR A 1 281 ? 12.698 -14.174 4.245 1.00 98.50 281 TYR A C 1
ATOM 2187 O O . TYR A 1 281 ? 13.422 -15.126 4.534 1.00 98.50 281 TYR A O 1
ATOM 2195 N N . HIS A 1 282 ? 11.745 -14.269 3.327 1.00 97.94 282 HIS A N 1
ATOM 2196 C CA . HIS A 1 282 ? 11.378 -15.482 2.611 1.00 97.94 282 HIS A CA 1
ATOM 2197 C C . HIS A 1 282 ? 11.401 -15.195 1.107 1.00 97.94 282 HIS A C 1
ATOM 2199 O O . HIS A 1 282 ? 10.578 -14.437 0.598 1.00 97.94 282 HIS A O 1
ATOM 2205 N N . TRP A 1 283 ? 12.363 -15.797 0.407 1.00 97.56 283 TRP A N 1
ATOM 2206 C CA . TRP A 1 283 ? 12.574 -15.621 -1.030 1.00 97.56 283 TRP A CA 1
ATOM 2207 C C . TRP A 1 283 ? 11.994 -16.796 -1.824 1.00 97.56 283 TRP A C 1
ATOM 2209 O O . TRP A 1 283 ? 12.420 -17.939 -1.636 1.00 97.56 283 TRP A O 1
ATOM 2219 N N . TYR A 1 284 ? 11.071 -16.508 -2.739 1.00 96.62 284 TYR A N 1
ATOM 2220 C CA . TYR A 1 284 ? 10.428 -17.469 -3.630 1.00 96.62 284 TYR A CA 1
ATOM 2221 C C . TYR A 1 284 ? 10.780 -17.128 -5.076 1.00 96.62 284 TYR A C 1
ATOM 2223 O O . TYR A 1 284 ? 10.148 -16.277 -5.697 1.00 96.62 284 TYR A O 1
ATOM 2231 N N . ASN A 1 285 ? 11.787 -17.806 -5.633 1.00 96.81 285 ASN A N 1
ATOM 2232 C CA . ASN A 1 285 ? 12.177 -17.600 -7.029 1.00 96.81 285 ASN A CA 1
ATOM 2233 C C . ASN A 1 285 ? 11.284 -18.406 -7.993 1.00 96.81 285 ASN A C 1
ATOM 2235 O O . ASN A 1 285 ? 11.751 -19.278 -8.724 1.00 96.81 285 ASN A O 1
ATOM 2239 N N . ILE A 1 286 ? 9.979 -18.171 -7.902 1.00 95.56 286 ILE A N 1
ATOM 2240 C CA . ILE A 1 286 ? 8.925 -18.807 -8.689 1.00 95.56 286 ILE A CA 1
ATOM 2241 C C . ILE A 1 286 ? 7.859 -17.755 -9.031 1.00 95.56 286 ILE A C 1
ATOM 2243 O O . ILE A 1 286 ? 7.646 -16.829 -8.242 1.00 95.56 286 ILE A O 1
ATOM 2247 N N . PRO A 1 287 ? 7.160 -17.883 -10.173 1.00 94.56 287 PRO A N 1
ATOM 2248 C CA . PRO A 1 287 ? 6.017 -17.030 -10.471 1.00 94.56 287 PRO A CA 1
ATOM 2249 C C . PRO A 1 287 ? 4.901 -17.228 -9.437 1.00 94.56 287 PRO A C 1
ATOM 2251 O O . PRO A 1 287 ? 4.673 -18.335 -8.947 1.00 94.56 287 PRO A O 1
ATOM 2254 N N . VAL A 1 288 ? 4.165 -16.156 -9.145 1.00 94.56 288 VAL A N 1
ATOM 2255 C CA . VAL A 1 288 ? 2.940 -16.222 -8.337 1.00 94.56 288 VAL A CA 1
ATOM 2256 C C . VAL A 1 288 ? 1.857 -16.936 -9.142 1.00 94.56 288 VAL A C 1
ATOM 2258 O O . VAL A 1 288 ? 1.622 -16.584 -10.298 1.00 94.56 288 VAL A O 1
ATOM 2261 N N . ASN A 1 289 ? 1.157 -17.903 -8.544 1.00 95.12 289 ASN A N 1
ATOM 2262 C CA . ASN A 1 289 ? 0.026 -18.544 -9.214 1.00 95.12 289 ASN A CA 1
ATOM 2263 C C . ASN A 1 289 ? -1.299 -17.810 -8.885 1.00 95.12 289 ASN A C 1
ATOM 2265 O O . ASN A 1 289 ? -1.632 -17.682 -7.704 1.00 95.12 289 ASN A O 1
ATOM 2269 N N . PRO A 1 290 ? -2.078 -17.338 -9.881 1.00 94.38 290 PRO A N 1
ATOM 2270 C CA . PRO A 1 290 ? -3.352 -16.654 -9.645 1.00 94.38 290 PRO A CA 1
ATOM 2271 C C . PRO A 1 290 ? -4.520 -17.597 -9.299 1.00 94.38 290 PRO A C 1
ATOM 2273 O O . PRO A 1 290 ? -5.553 -17.131 -8.815 1.00 94.38 290 PRO A O 1
ATOM 2276 N N . GLU A 1 291 ? -4.403 -18.908 -9.538 1.00 96.62 291 GLU A N 1
ATOM 2277 C CA . GLU A 1 291 ? -5.487 -19.874 -9.333 1.00 96.62 291 GLU A CA 1
ATOM 2278 C C . GLU A 1 291 ? -5.859 -20.001 -7.843 1.00 96.62 291 GLU A C 1
ATOM 2280 O O . GLU A 1 291 ? -4.989 -20.270 -7.004 1.00 96.62 291 GLU A O 1
ATOM 2285 N N . PRO A 1 292 ? -7.143 -19.837 -7.467 1.00 95.00 292 PRO A N 1
ATOM 2286 C CA . PRO A 1 292 ? -7.579 -20.004 -6.085 1.00 95.00 292 PRO A CA 1
ATOM 2287 C C . PRO A 1 292 ? -7.254 -21.398 -5.536 1.00 95.00 292 PRO A C 1
ATOM 2289 O O . PRO A 1 292 ? -7.522 -22.409 -6.185 1.00 95.00 292 PRO A O 1
ATOM 2292 N N . ASN A 1 293 ? -6.770 -21.458 -4.292 1.00 94.25 293 ASN A N 1
ATOM 2293 C CA . ASN A 1 293 ? -6.321 -22.676 -3.597 1.00 94.25 293 ASN A CA 1
ATOM 2294 C C . ASN A 1 293 ? -5.030 -23.334 -4.136 1.00 94.25 293 ASN A C 1
ATOM 2296 O O . ASN A 1 293 ? -4.611 -24.345 -3.566 1.00 94.25 293 ASN A O 1
ATOM 2300 N N . HIS A 1 294 ? -4.374 -22.797 -5.175 1.00 96.44 294 HIS A N 1
ATOM 2301 C CA . HIS A 1 294 ? -3.055 -23.289 -5.590 1.00 96.44 294 HIS A CA 1
ATOM 2302 C C . HIS A 1 294 ? -2.028 -23.080 -4.456 1.00 96.44 294 HIS A C 1
ATOM 2304 O O . HIS A 1 294 ? -2.079 -22.034 -3.804 1.00 96.44 294 HIS A O 1
ATOM 2310 N N . PRO A 1 295 ? -1.096 -24.024 -4.192 1.00 93.88 295 PRO A N 1
ATOM 2311 C CA . PRO A 1 295 ? -0.108 -23.874 -3.120 1.00 93.88 295 PRO A CA 1
ATOM 2312 C C . PRO A 1 295 ? 0.685 -22.567 -3.228 1.00 93.88 295 PRO A C 1
ATOM 2314 O O . PRO A 1 295 ? 0.789 -21.864 -2.233 1.00 93.88 295 PRO A O 1
ATOM 2317 N N . ASP A 1 296 ? 1.140 -22.204 -4.431 1.00 93.50 296 ASP A N 1
ATOM 2318 C CA . ASP A 1 296 ? 1.920 -20.982 -4.703 1.00 93.50 296 ASP A CA 1
ATOM 2319 C C . ASP A 1 296 ? 1.071 -19.713 -4.946 1.00 93.50 296 ASP A C 1
ATOM 2321 O O . ASP A 1 296 ? 1.546 -18.736 -5.528 1.00 93.50 296 ASP A O 1
ATOM 2325 N N . ASN A 1 297 ? -0.204 -19.709 -4.537 1.00 95.38 297 ASN A N 1
ATOM 2326 C CA . ASN A 1 297 ? -1.032 -18.504 -4.580 1.00 95.38 297 ASN A CA 1
ATOM 2327 C C . ASN A 1 297 ? -0.747 -17.626 -3.352 1.00 95.38 297 ASN A C 1
ATOM 2329 O O . ASN A 1 297 ? -1.036 -18.005 -2.215 1.00 95.38 297 ASN A O 1
ATOM 2333 N N . ALA A 1 298 ? -0.224 -16.418 -3.572 1.00 95.06 298 ALA A N 1
ATOM 2334 C CA . ALA A 1 298 ? 0.139 -15.497 -2.493 1.00 95.06 298 ALA A CA 1
ATOM 2335 C C . ALA A 1 298 ? -1.047 -15.118 -1.575 1.00 95.06 298 ALA A C 1
ATOM 2337 O O . ALA A 1 298 ? -0.851 -14.872 -0.386 1.00 95.06 298 ALA A O 1
ATOM 2338 N N . MET A 1 299 ? -2.291 -15.133 -2.071 1.00 95.56 299 MET A N 1
ATOM 2339 C CA . MET A 1 299 ? -3.474 -14.886 -1.236 1.00 95.56 299 MET A CA 1
ATOM 2340 C C . MET A 1 299 ? -3.748 -16.050 -0.275 1.00 95.56 299 MET A C 1
ATOM 2342 O O . MET A 1 299 ? -4.249 -15.832 0.827 1.00 95.56 299 MET A O 1
ATOM 2346 N N . GLU A 1 300 ? -3.393 -17.282 -0.649 1.00 96.50 300 GLU A N 1
ATOM 2347 C CA . GLU A 1 300 ? -3.457 -18.442 0.248 1.00 96.50 300 GLU A CA 1
ATOM 2348 C C . GLU A 1 300 ? -2.344 -18.411 1.302 1.00 96.50 300 GLU A C 1
ATOM 2350 O O . GLU A 1 300 ? -2.579 -18.820 2.439 1.00 96.50 300 GLU A O 1
ATOM 2355 N N . TYR A 1 301 ? -1.171 -17.858 0.975 1.00 96.19 301 TYR A N 1
ATOM 2356 C CA . TYR A 1 301 ? -0.136 -17.547 1.968 1.00 96.19 301 TYR A CA 1
ATOM 2357 C C . TYR A 1 301 ? -0.645 -16.535 3.002 1.00 96.19 301 TYR A C 1
ATOM 2359 O O . TYR A 1 301 ? -0.598 -16.822 4.199 1.00 96.19 301 TYR A O 1
ATOM 2367 N N . ILE A 1 302 ? -1.201 -15.399 2.561 1.00 96.38 302 ILE A N 1
ATOM 2368 C CA . ILE A 1 302 ? -1.735 -14.355 3.454 1.00 96.38 302 ILE A CA 1
ATOM 2369 C C . ILE A 1 302 ? -2.780 -14.941 4.414 1.00 96.38 302 ILE A C 1
ATOM 2371 O O . ILE A 1 302 ? -2.634 -14.794 5.623 1.00 96.38 302 ILE A O 1
ATOM 2375 N N . LYS A 1 303 ? -3.773 -15.687 3.904 1.00 95.38 303 LYS A N 1
ATOM 2376 C CA . LYS A 1 303 ? -4.831 -16.328 4.718 1.00 95.38 303 LYS A CA 1
ATOM 2377 C C . LYS A 1 303 ? -4.319 -17.332 5.760 1.00 95.38 303 LYS A C 1
ATOM 2379 O O . LYS A 1 303 ? -5.037 -17.626 6.712 1.00 95.38 303 LYS A O 1
ATOM 2384 N N . ARG A 1 304 ? -3.142 -17.930 5.546 1.00 96.25 304 ARG A N 1
ATOM 2385 C CA . ARG A 1 304 ? -2.552 -18.952 6.433 1.00 96.25 304 ARG A CA 1
ATOM 2386 C C . ARG A 1 304 ? -1.568 -18.373 7.445 1.00 96.25 304 ARG A C 1
ATOM 2388 O O . ARG A 1 304 ? -1.366 -18.979 8.494 1.00 96.25 304 ARG A O 1
ATOM 2395 N N . ILE A 1 305 ? -0.926 -17.258 7.104 1.00 96.44 305 ILE A N 1
ATOM 2396 C CA . ILE A 1 305 ? 0.163 -16.651 7.879 1.00 96.44 305 ILE A CA 1
ATOM 2397 C C . ILE A 1 305 ? -0.356 -15.500 8.740 1.00 96.44 305 ILE A C 1
ATOM 2399 O O . ILE A 1 305 ? -0.031 -15.444 9.925 1.00 96.44 305 ILE A O 1
ATOM 2403 N N . ALA A 1 306 ? -1.163 -14.615 8.153 1.00 94.88 306 ALA A N 1
ATOM 2404 C CA . ALA A 1 306 ? -1.712 -13.448 8.822 1.00 94.88 306 ALA A CA 1
ATOM 2405 C C . ALA A 1 306 ? -3.087 -13.738 9.441 1.00 94.88 306 ALA A C 1
ATOM 2407 O O . ALA A 1 306 ? -3.847 -14.595 8.982 1.00 94.88 306 ALA A O 1
ATOM 2408 N N . ARG A 1 307 ? -3.414 -12.981 10.484 1.00 89.94 307 ARG A N 1
ATOM 2409 C CA . ARG A 1 307 ? -4.707 -12.962 11.171 1.00 89.94 307 ARG A CA 1
ATOM 2410 C C . ARG A 1 307 ? -5.413 -11.616 10.962 1.00 89.94 307 ARG A C 1
ATOM 2412 O O . ARG A 1 307 ? -4.753 -10.651 10.584 1.00 89.94 307 ARG A O 1
ATOM 2419 N N . PRO A 1 308 ? -6.725 -11.501 11.247 1.00 85.44 308 PRO A N 1
ATOM 2420 C CA . PRO A 1 308 ? -7.450 -10.227 11.158 1.00 85.44 308 PRO A CA 1
ATOM 2421 C C . PRO A 1 308 ? -6.884 -9.102 12.041 1.00 85.44 308 PRO A C 1
ATOM 2423 O O . PRO A 1 308 ? -7.184 -7.935 11.809 1.00 85.44 308 PRO A O 1
ATOM 2426 N N . GLU A 1 309 ? -6.098 -9.444 13.065 1.00 84.25 309 GLU A N 1
ATOM 2427 C CA . GLU A 1 309 ? -5.452 -8.496 13.976 1.00 84.25 309 GLU A CA 1
ATOM 2428 C C . GLU A 1 309 ? -4.084 -7.993 13.481 1.00 84.25 309 GLU A C 1
ATOM 2430 O O . GLU A 1 309 ? -3.566 -7.018 14.034 1.00 84.25 309 GLU A O 1
ATOM 2435 N N . ASP A 1 310 ? -3.486 -8.670 12.495 1.00 88.38 310 ASP A N 1
ATOM 2436 C CA . ASP A 1 310 ? -2.142 -8.389 11.989 1.00 88.38 310 ASP A CA 1
ATOM 2437 C C . ASP A 1 310 ? -2.136 -7.231 10.985 1.00 88.38 310 ASP A C 1
ATOM 2439 O O . ASP A 1 310 ? -3.093 -6.991 10.247 1.00 88.38 310 ASP A O 1
ATOM 2443 N N . PHE A 1 311 ? -1.003 -6.539 10.906 1.00 89.88 311 PHE A N 1
ATOM 2444 C CA . PHE A 1 311 ? -0.749 -5.558 9.867 1.00 89.88 311 PHE A CA 1
ATOM 2445 C C . PHE A 1 311 ? -0.168 -6.234 8.618 1.00 89.88 311 PHE A C 1
ATOM 2447 O O . PHE A 1 311 ? 0.869 -6.894 8.680 1.00 89.88 311 PHE A O 1
ATOM 2454 N N . VAL A 1 312 ? -0.818 -6.052 7.469 1.00 93.06 312 VAL A N 1
ATOM 2455 C CA . VAL A 1 312 ? -0.404 -6.652 6.194 1.00 93.06 312 VAL A CA 1
ATOM 2456 C C . VAL A 1 312 ? -0.219 -5.564 5.142 1.00 93.06 312 VAL A C 1
ATOM 2458 O O . VAL A 1 312 ? -1.149 -4.815 4.847 1.00 93.06 312 VAL A O 1
ATOM 2461 N N . VAL A 1 313 ? 0.965 -5.525 4.533 1.00 93.94 313 VAL A N 1
ATOM 2462 C CA . VAL A 1 313 ? 1.238 -4.771 3.305 1.00 93.94 313 VAL A CA 1
ATOM 2463 C C . VAL A 1 313 ? 1.341 -5.759 2.154 1.00 93.94 313 VAL A C 1
ATOM 2465 O O . VAL A 1 313 ? 2.085 -6.734 2.227 1.00 93.94 313 VAL A O 1
ATOM 2468 N N . LEU A 1 314 ? 0.594 -5.492 1.086 1.00 95.31 314 LEU A N 1
ATOM 2469 C CA . LEU A 1 314 ? 0.599 -6.276 -0.142 1.00 95.31 314 LEU A CA 1
ATOM 2470 C C . LEU A 1 314 ? 1.015 -5.373 -1.307 1.00 95.31 314 LEU A C 1
ATOM 2472 O O . LEU A 1 314 ? 0.272 -4.466 -1.681 1.00 95.31 314 LEU A O 1
ATOM 2476 N N . LYS A 1 315 ? 2.188 -5.639 -1.884 1.00 93.88 315 LYS A N 1
ATOM 2477 C CA . LYS A 1 315 ? 2.629 -5.080 -3.166 1.00 93.88 315 LYS A CA 1
ATOM 2478 C C . LYS A 1 315 ? 2.305 -6.083 -4.271 1.00 93.88 315 LYS A C 1
ATOM 2480 O O . LYS A 1 315 ? 2.685 -7.248 -4.182 1.00 93.88 315 LYS A O 1
ATOM 2485 N N . ILE A 1 316 ? 1.619 -5.610 -5.308 1.00 93.00 316 ILE A N 1
ATOM 2486 C CA . ILE A 1 316 ? 1.342 -6.357 -6.537 1.00 93.00 316 ILE A CA 1
ATOM 2487 C C . ILE A 1 316 ? 2.013 -5.593 -7.677 1.00 93.00 316 ILE A C 1
ATOM 2489 O O . ILE A 1 316 ? 1.596 -4.483 -7.993 1.00 93.00 316 ILE A O 1
ATOM 2493 N N . ASP A 1 317 ? 3.069 -6.175 -8.233 1.00 86.31 317 ASP A N 1
ATOM 2494 C CA . ASP A 1 317 ? 3.956 -5.590 -9.247 1.00 86.31 317 ASP A CA 1
ATOM 2495 C C . ASP A 1 317 ? 4.303 -6.690 -10.265 1.00 86.31 317 ASP A C 1
ATOM 2497 O O . ASP A 1 317 ? 5.457 -7.060 -10.462 1.00 86.31 317 ASP A O 1
ATOM 2501 N N . ILE A 1 318 ? 3.254 -7.324 -10.795 1.00 75.81 318 ILE A N 1
ATOM 2502 C CA . ILE A 1 318 ? 3.337 -8.447 -11.733 1.00 75.81 318 ILE A CA 1
ATOM 2503 C C . ILE A 1 318 ? 2.834 -7.988 -13.104 1.00 75.81 318 ILE A C 1
ATOM 2505 O O . ILE A 1 318 ? 1.741 -7.422 -13.191 1.00 75.81 318 ILE A O 1
ATOM 2509 N N . ASP A 1 319 ? 3.650 -8.226 -14.133 1.00 59.97 319 ASP A N 1
ATOM 2510 C CA . ASP A 1 319 ? 3.338 -7.991 -15.553 1.00 59.97 319 ASP A CA 1
ATOM 2511 C C . ASP A 1 319 ? 2.375 -9.056 -16.129 1.00 59.97 319 ASP A C 1
ATOM 2513 O O . ASP A 1 319 ? 2.485 -10.243 -15.730 1.00 59.97 319 ASP A O 1
#

Sequence (319 aa):
GMLPTTKNGAMGLGFLVGAISTCLLLSPYFLYPSSIAGEITHDTFKKSPVAQIAGESPAAMQVLSSEPIDPSPPMQVIPSDLIDPSPPILQVPTICHWKFVQFYPSAYEKYWTDNVVTLQNDVCAESNKQILEVEEWMAHAEASAQKQEALPESVFSKFVFENTCTGEIVTDYIEPLAGLTRSPFFCLKGEPFLVQKDYLVISWNVSKKVAVSPAYTPKSYLFDLGASTYNNGAGGASQSWFVESYEARGVRWDGIYAWEVTEHPPPNVWSIIPPHLKPIYHWYNIPVNPEPNHPDNAMEYIKRIARPEDFVVLKIDID

Radius of gyration: 33.98 Å; Cα contacts (8 Å, |Δi|>4): 355; chains: 1; bounding box: 67×105×107 Å

Solvent-accessible surface area (backbone atoms only — not comparable to full-atom values): 20691 Å² total; per-residue (Å²): 130,94,83,88,88,82,89,85,89,82,89,81,91,83,86,79,88,88,85,88,89,87,79,90,88,87,85,83,88,87,81,87,79,97,79,84,82,78,80,80,75,92,75,80,88,78,84,73,81,84,78,83,79,78,87,80,79,85,76,82,82,78,83,79,78,85,75,83,82,76,82,78,78,81,84,77,84,74,70,82,87,73,70,68,80,76,74,80,80,74,75,73,78,76,79,46,32,60,41,83,71,49,78,45,73,9,59,50,30,45,55,50,65,78,38,38,89,65,42,72,80,46,52,50,71,56,50,62,73,44,52,77,56,46,58,55,52,41,50,42,31,49,35,40,74,68,77,72,55,83,75,58,60,56,52,38,10,32,42,34,30,33,30,74,74,77,68,49,75,48,81,40,60,31,51,19,80,64,68,70,55,52,17,84,58,54,69,53,89,83,64,94,57,65,64,55,74,71,47,62,44,76,69,70,54,55,82,72,61,33,27,89,37,98,90,42,89,59,48,27,36,42,39,30,39,50,34,65,37,55,80,41,43,97,90,41,37,55,47,42,51,53,55,51,58,40,41,78,54,70,51,64,79,66,33,37,41,34,27,21,66,70,89,69,63,63,70,66,57,65,67,69,49,56,81,87,46,58,90,35,53,44,84,39,78,42,65,76,41,87,54,87,88,41,86,62,11,64,69,56,49,47,70,71,74,53,56,87,34,34,48,75,46,79,49,83,55,74,134

Mean predicted aligned error: 14.46 Å

pLDDT: mean 76.53, std 22.78, range [25.69, 98.5]